Protein AF-A0A5P9PMZ1-F1 (afdb_monomer_lite)

Structure (mmCIF, N/CA/C/O backbone):
data_AF-A0A5P9PMZ1-F1
#
_entry.id   AF-A0A5P9PMZ1-F1
#
loop_
_atom_site.group_PDB
_atom_site.id
_atom_site.type_symbol
_atom_site.label_atom_id
_atom_site.label_alt_id
_atom_site.label_comp_id
_atom_site.label_asym_id
_atom_site.label_entity_id
_atom_site.label_seq_id
_atom_site.pdbx_PDB_ins_code
_atom_site.Cartn_x
_atom_site.Cartn_y
_atom_site.Cartn_z
_atom_site.occupancy
_atom_site.B_iso_or_equiv
_atom_site.auth_seq_id
_atom_site.auth_comp_id
_atom_site.auth_asym_id
_atom_site.auth_atom_id
_atom_site.pdbx_PDB_model_num
ATOM 1 N N . MET A 1 1 ? -10.541 -4.890 4.920 1.00 52.62 1 MET A N 1
ATOM 2 C CA . MET A 1 1 ? -9.898 -3.575 5.152 1.00 52.62 1 MET A CA 1
ATOM 3 C C . MET A 1 1 ? -10.887 -2.493 5.565 1.00 52.62 1 MET A C 1
ATOM 5 O O . MET A 1 1 ? -10.621 -1.849 6.568 1.00 52.62 1 MET A O 1
ATOM 9 N N . ALA A 1 2 ? -12.049 -2.359 4.911 1.00 43.72 2 ALA A N 1
ATOM 10 C CA . ALA A 1 2 ? -13.126 -1.472 5.383 1.00 43.72 2 ALA A CA 1
ATOM 11 C C . ALA A 1 2 ? -13.549 -1.740 6.847 1.00 43.72 2 ALA A C 1
ATOM 13 O O . ALA A 1 2 ? -13.726 -0.806 7.617 1.00 43.72 2 ALA A O 1
ATOM 14 N N . ALA A 1 3 ? -13.582 -3.008 7.279 1.00 47.19 3 ALA A N 1
ATOM 15 C CA . ALA A 1 3 ? -13.965 -3.398 8.643 1.00 47.19 3 ALA A CA 1
ATOM 16 C C . ALA A 1 3 ? -13.027 -2.917 9.780 1.00 47.19 3 ALA A C 1
ATOM 18 O O . ALA A 1 3 ? -13.347 -3.115 10.946 1.00 47.19 3 ALA A O 1
ATOM 19 N N . ARG A 1 4 ? -11.864 -2.313 9.481 1.00 56.31 4 ARG A N 1
ATOM 20 C CA . ARG A 1 4 ? -10.897 -1.855 10.506 1.00 56.31 4 ARG A CA 1
ATOM 21 C C . ARG A 1 4 ? -10.911 -0.352 10.762 1.00 56.31 4 ARG A C 1
ATOM 23 O O . ARG A 1 4 ? -10.375 0.076 11.776 1.00 56.31 4 ARG A O 1
ATOM 30 N N . GLN A 1 5 ? -11.557 0.418 9.889 1.00 54.84 5 GLN A N 1
ATOM 31 C CA . GLN A 1 5 ? -11.669 1.877 9.998 1.00 54.84 5 GLN A CA 1
ATOM 32 C C . GLN A 1 5 ? -12.517 2.320 11.212 1.00 54.84 5 GLN A C 1
ATOM 34 O O . GLN A 1 5 ? -12.477 3.484 11.587 1.00 54.84 5 GLN A O 1
ATOM 39 N N . GLY A 1 6 ? -13.266 1.399 11.837 1.00 54.62 6 GLY A N 1
ATOM 40 C CA . GLY A 1 6 ? -14.083 1.655 13.032 1.00 54.62 6 GLY A CA 1
ATOM 41 C C . GLY A 1 6 ? -13.526 1.094 14.347 1.00 54.62 6 GLY A C 1
ATOM 42 O O . GLY A 1 6 ? -14.201 1.193 15.366 1.00 54.62 6 GLY A O 1
ATOM 43 N N . ILE A 1 7 ? -12.338 0.474 14.347 1.00 64.12 7 ILE A N 1
ATOM 44 C CA . ILE A 1 7 ? -11.719 -0.067 15.568 1.00 64.12 7 ILE A CA 1
ATOM 45 C C . ILE A 1 7 ? -10.753 0.977 16.125 1.00 64.12 7 ILE A C 1
ATOM 47 O O . ILE A 1 7 ? -9.821 1.377 15.427 1.00 64.12 7 ILE A O 1
ATOM 51 N N . ASP A 1 8 ? -10.940 1.362 17.389 1.00 73.56 8 ASP A N 1
ATOM 52 C CA . ASP A 1 8 ? -10.099 2.343 18.083 1.00 73.56 8 ASP A CA 1
ATOM 53 C C . ASP A 1 8 ? -8.605 2.020 17.932 1.00 73.56 8 ASP A C 1
ATOM 55 O O . ASP A 1 8 ? -8.161 0.927 18.288 1.00 73.56 8 ASP A O 1
ATOM 59 N N . ALA A 1 9 ? -7.829 2.957 17.389 1.00 78.75 9 ALA A N 1
ATOM 60 C CA . ALA A 1 9 ? -6.388 2.837 17.188 1.00 78.75 9 ALA A CA 1
ATOM 61 C C . ALA A 1 9 ? -5.566 3.132 18.461 1.00 78.75 9 ALA A C 1
ATOM 63 O O . ALA A 1 9 ? -4.344 2.953 18.457 1.00 78.75 9 ALA A O 1
ATOM 64 N N . ALA A 1 10 ? -6.199 3.550 19.561 1.00 78.81 10 ALA A N 1
ATOM 65 C CA . ALA A 1 10 ? -5.507 3.825 20.813 1.00 78.81 10 ALA A CA 1
ATOM 66 C C . ALA A 1 10 ? -4.719 2.600 21.314 1.00 78.81 10 ALA A C 1
ATOM 68 O O . ALA A 1 10 ? -5.165 1.451 21.249 1.00 78.81 10 ALA A O 1
ATOM 69 N N . GLY A 1 11 ? -3.495 2.855 21.783 1.00 78.38 11 GLY A N 1
ATOM 70 C CA . GLY A 1 11 ? -2.609 1.833 22.351 1.00 78.38 11 GLY A CA 1
ATOM 71 C C . GLY A 1 11 ? -2.039 0.813 21.356 1.00 78.38 11 GLY A C 1
ATOM 72 O O . GLY A 1 11 ? -1.352 -0.114 21.780 1.00 78.38 11 GLY A O 1
ATOM 73 N N . GLY A 1 12 ? -2.296 0.947 20.049 1.00 85.00 12 GLY A N 1
ATOM 74 C CA . GLY A 1 12 ? -1.700 0.066 19.044 1.00 85.00 12 GLY A CA 1
ATOM 75 C C . GLY A 1 12 ? -0.182 0.268 18.894 1.00 85.00 12 GLY A C 1
ATOM 76 O O . GLY A 1 12 ? 0.315 1.380 19.098 1.00 85.00 12 GLY A O 1
ATOM 77 N N . PRO A 1 13 ? 0.578 -0.777 18.510 1.00 90.81 13 PRO A N 1
ATOM 78 C CA . PRO A 1 13 ? 2.012 -0.646 18.301 1.00 90.81 13 PRO A CA 1
ATOM 79 C C . PRO A 1 13 ? 2.294 0.271 17.105 1.00 90.81 13 PRO A C 1
ATOM 81 O O . PRO A 1 13 ? 1.750 0.100 16.010 1.00 90.81 13 PRO A O 1
ATOM 84 N N . ARG A 1 14 ? 3.139 1.276 17.345 1.00 93.94 14 ARG A N 1
ATOM 85 C CA . ARG A 1 14 ? 3.603 2.239 16.339 1.00 93.94 14 ARG A CA 1
ATOM 86 C C . ARG A 1 14 ? 4.586 1.584 15.364 1.00 93.94 14 ARG A C 1
ATOM 88 O O . ARG A 1 14 ? 5.246 0.623 15.749 1.00 93.94 14 ARG A O 1
ATOM 95 N N . PRO A 1 15 ? 4.774 2.120 14.148 1.00 93.75 15 PRO A N 1
ATOM 96 C CA . PRO A 1 15 ? 5.752 1.587 13.207 1.00 93.75 15 PRO A CA 1
ATOM 97 C C . PRO A 1 15 ? 7.164 1.544 13.804 1.00 93.75 15 PRO A C 1
ATOM 99 O O . PRO A 1 15 ? 7.644 2.529 14.365 1.00 93.75 15 PRO A O 1
ATOM 102 N N . GLY A 1 16 ? 7.854 0.411 13.667 1.00 93.25 16 GLY A N 1
ATOM 103 C CA . GLY A 1 16 ? 9.192 0.225 14.223 1.00 93.25 16 GLY A CA 1
ATOM 104 C C . GLY A 1 16 ? 9.860 -1.074 13.780 1.00 93.25 16 GLY A C 1
ATOM 105 O O . GLY A 1 16 ? 9.325 -1.830 12.975 1.00 93.25 16 GLY A O 1
ATOM 106 N N . LYS A 1 17 ? 11.041 -1.377 14.333 1.00 91.81 17 LYS A N 1
ATOM 107 C CA . LYS A 1 17 ? 11.809 -2.582 13.955 1.00 91.81 17 LYS A CA 1
ATOM 108 C C . LYS A 1 17 ? 11.004 -3.884 14.088 1.00 91.81 17 LYS A C 1
ATOM 110 O O . LYS A 1 17 ? 11.173 -4.767 13.259 1.00 91.81 17 LYS A O 1
ATOM 115 N N . HIS A 1 18 ? 10.125 -3.980 15.087 1.00 88.81 18 HIS A N 1
ATOM 116 C CA . HIS A 1 18 ? 9.310 -5.172 15.353 1.00 88.81 18 HIS A CA 1
ATOM 117 C C . HIS A 1 18 ? 8.314 -5.499 14.230 1.00 88.81 18 HIS A C 1
ATOM 119 O O . HIS A 1 18 ? 7.995 -6.663 14.036 1.00 88.81 18 HIS A O 1
ATOM 125 N N . ASN A 1 19 ? 7.850 -4.493 13.480 1.00 90.69 19 ASN A N 1
ATOM 126 C CA . ASN A 1 19 ? 6.969 -4.671 12.327 1.00 90.69 19 ASN A CA 1
ATOM 127 C C . ASN A 1 19 ? 7.643 -4.216 11.026 1.00 90.69 19 ASN A C 1
ATOM 129 O O . ASN A 1 19 ? 6.966 -3.866 10.065 1.00 90.69 19 ASN A O 1
ATOM 133 N N . TRP A 1 20 ? 8.979 -4.174 10.998 1.00 91.88 20 TRP A N 1
ATOM 134 C CA . TRP A 1 20 ? 9.780 -3.675 9.879 1.00 91.88 20 TRP A CA 1
ATOM 135 C C . TRP A 1 20 ? 9.407 -2.274 9.392 1.00 91.88 20 TRP A C 1
ATOM 137 O O . TRP A 1 20 ? 9.730 -1.965 8.255 1.00 91.88 20 TRP A O 1
ATOM 147 N N . PHE A 1 21 ? 8.800 -1.421 10.222 1.00 94.44 21 PHE A N 1
ATOM 148 C CA . PHE A 1 21 ? 8.294 -0.081 9.887 1.00 94.44 21 PHE A CA 1
ATOM 149 C C . PHE A 1 21 ? 7.060 -0.054 8.970 1.00 94.44 21 PHE A C 1
ATOM 151 O O . PHE A 1 21 ? 6.802 0.948 8.300 1.00 94.44 21 PHE A O 1
ATOM 158 N N . ARG A 1 22 ? 6.243 -1.117 8.957 1.00 93.62 22 ARG A N 1
ATOM 159 C CA . ARG A 1 22 ? 4.909 -1.046 8.337 1.00 93.62 22 ARG A CA 1
ATOM 160 C C . ARG A 1 22 ? 4.091 0.082 8.965 1.00 93.62 22 ARG A C 1
ATOM 162 O O . ARG A 1 22 ? 4.150 0.290 10.174 1.00 93.62 22 ARG A O 1
ATOM 169 N N . GLY A 1 23 ? 3.382 0.826 8.118 1.00 92.62 23 GLY A N 1
ATOM 170 C CA . GLY A 1 23 ? 2.617 2.013 8.502 1.00 92.62 23 GLY A CA 1
ATOM 171 C C . GLY A 1 23 ? 3.442 3.270 8.795 1.00 92.62 23 GLY A C 1
ATOM 172 O O . GLY A 1 23 ? 2.859 4.285 9.168 1.00 92.62 23 GLY A O 1
ATOM 173 N N . ALA A 1 24 ? 4.772 3.233 8.638 1.00 93.75 24 ALA A N 1
ATOM 174 C CA . ALA A 1 24 ? 5.603 4.436 8.624 1.00 93.75 24 ALA A CA 1
ATOM 175 C C . ALA A 1 24 ? 5.531 5.149 7.262 1.00 93.75 24 ALA A C 1
ATOM 177 O O . ALA A 1 24 ? 4.962 4.643 6.295 1.00 93.75 24 ALA A O 1
ATOM 178 N N . THR A 1 25 ? 6.182 6.309 7.164 1.00 94.75 25 THR A N 1
ATOM 179 C CA . THR A 1 25 ? 6.401 6.977 5.876 1.00 94.75 25 THR A CA 1
ATOM 180 C C . THR A 1 25 ? 7.184 6.082 4.910 1.00 94.75 25 THR A C 1
ATOM 182 O O . THR A 1 25 ? 8.181 5.466 5.282 1.00 94.75 25 THR A O 1
ATOM 185 N N . LEU A 1 26 ? 6.797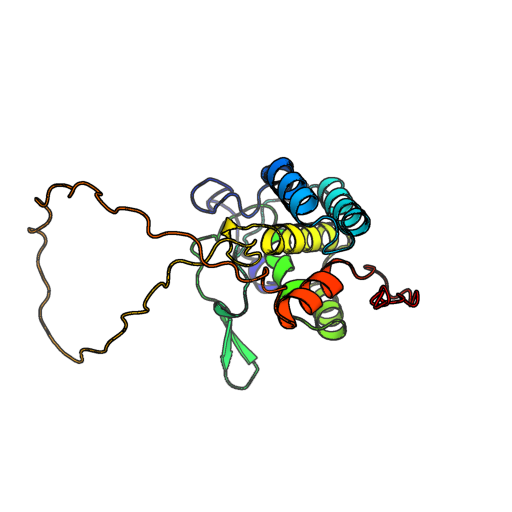 6.067 3.630 1.00 94.69 26 LEU A N 1
ATOM 186 C CA . LEU A 1 26 ? 7.551 5.368 2.580 1.00 94.69 26 LEU A CA 1
ATOM 187 C C . LEU A 1 26 ? 9.000 5.862 2.456 1.00 94.69 26 LEU A C 1
ATOM 189 O O . LEU A 1 26 ? 9.870 5.101 2.027 1.00 94.69 26 LEU A O 1
ATOM 193 N N . ARG A 1 27 ? 9.291 7.092 2.912 1.00 96.00 27 ARG A N 1
ATOM 194 C CA . ARG A 1 27 ? 10.660 7.629 2.982 1.00 96.00 27 ARG A CA 1
ATOM 195 C C . ARG A 1 27 ? 11.592 6.750 3.815 1.00 96.00 27 ARG A C 1
ATOM 197 O O . ARG A 1 27 ? 12.783 6.713 3.521 1.00 96.00 27 ARG A O 1
ATOM 204 N N . THR A 1 28 ? 11.064 5.983 4.775 1.00 95.12 28 THR A N 1
ATOM 205 C CA . THR A 1 28 ? 11.828 4.990 5.547 1.00 95.12 28 THR A CA 1
ATOM 206 C C . THR A 1 28 ? 12.578 4.003 4.650 1.00 95.12 28 THR A C 1
ATOM 208 O O . THR A 1 28 ? 13.655 3.540 5.024 1.00 95.12 28 THR A O 1
ATOM 211 N N . TYR A 1 29 ? 12.064 3.718 3.451 1.00 94.12 29 TYR A N 1
ATOM 212 C CA . TYR A 1 29 ? 12.680 2.775 2.522 1.00 94.12 29 TYR A CA 1
ATOM 213 C C . TYR A 1 29 ? 13.231 3.405 1.247 1.00 94.12 29 TYR A C 1
ATOM 215 O O . TYR A 1 29 ? 13.649 2.661 0.362 1.00 94.12 29 TYR A O 1
ATOM 223 N N . ASP A 1 30 ? 13.270 4.733 1.130 1.00 94.81 30 ASP A N 1
ATOM 224 C CA . ASP A 1 30 ? 13.657 5.400 -0.119 1.00 94.81 30 ASP A CA 1
ATOM 225 C C . ASP A 1 30 ? 15.042 4.951 -0.593 1.00 94.81 30 ASP A C 1
ATOM 227 O O . ASP A 1 30 ? 15.182 4.394 -1.678 1.00 94.81 30 ASP A O 1
ATOM 231 N N . ALA A 1 31 ? 16.052 5.008 0.277 1.00 92.94 31 ALA A N 1
ATOM 232 C CA . ALA A 1 31 ? 17.395 4.543 -0.067 1.00 92.94 31 ALA A CA 1
ATOM 233 C C . ALA A 1 31 ? 17.431 3.066 -0.517 1.00 92.94 31 ALA A C 1
ATOM 235 O O . ALA A 1 31 ? 18.227 2.697 -1.380 1.00 92.94 31 ALA A O 1
ATOM 236 N N . GLN A 1 32 ? 16.581 2.206 0.054 1.00 91.50 32 GLN A N 1
ATOM 237 C CA . GLN A 1 32 ? 16.481 0.806 -0.360 1.00 91.50 32 GLN A CA 1
ATOM 238 C C . GLN A 1 32 ? 15.786 0.667 -1.720 1.00 91.50 32 GLN A C 1
ATOM 240 O O . GLN A 1 32 ? 16.273 -0.086 -2.562 1.00 91.50 32 GLN A O 1
ATOM 245 N N . ALA A 1 33 ? 14.687 1.389 -1.939 1.00 91.88 33 ALA A N 1
ATOM 246 C CA . ALA A 1 33 ? 13.962 1.404 -3.203 1.00 91.88 33 ALA A CA 1
ATOM 247 C C . ALA A 1 33 ? 14.862 1.906 -4.340 1.00 91.88 33 ALA A C 1
ATOM 249 O O . ALA A 1 33 ? 14.988 1.225 -5.352 1.00 91.88 33 ALA A O 1
ATOM 250 N N . GLN A 1 34 ? 15.588 3.013 -4.146 1.00 92.88 34 GLN A N 1
ATOM 251 C CA . GLN A 1 34 ? 16.500 3.556 -5.159 1.00 92.88 34 GLN A CA 1
ATOM 252 C C . GLN A 1 34 ? 17.614 2.568 -5.539 1.00 92.88 34 GLN A C 1
ATOM 254 O O . GLN A 1 34 ? 17.918 2.419 -6.724 1.00 92.88 34 GLN A O 1
ATOM 259 N N . ARG A 1 35 ? 18.201 1.860 -4.558 1.00 91.56 35 ARG A N 1
ATOM 260 C CA . ARG A 1 35 ? 19.203 0.809 -4.821 1.00 91.56 35 ARG A CA 1
ATOM 261 C C . ARG A 1 35 ? 18.618 -0.360 -5.606 1.00 91.56 35 ARG A C 1
ATOM 263 O O . ARG A 1 35 ? 19.254 -0.840 -6.537 1.00 91.56 35 ARG A O 1
ATOM 270 N N . ALA A 1 36 ? 17.420 -0.810 -5.240 1.00 88.06 36 ALA A N 1
ATOM 271 C CA . ALA A 1 36 ? 16.758 -1.899 -5.944 1.00 88.06 36 ALA A CA 1
ATOM 272 C C . ALA A 1 36 ? 16.400 -1.507 -7.385 1.00 88.06 36 ALA A C 1
ATOM 274 O O . ALA A 1 36 ? 16.648 -2.280 -8.300 1.00 88.06 36 ALA A O 1
ATOM 275 N N . LEU A 1 37 ? 15.894 -0.289 -7.602 1.00 89.88 37 LEU A N 1
ATOM 276 C CA . LEU A 1 37 ? 15.601 0.230 -8.940 1.00 89.88 37 LEU A CA 1
ATOM 277 C C . LEU A 1 37 ? 16.860 0.345 -9.801 1.00 89.88 37 LEU A C 1
ATOM 279 O O . LEU A 1 37 ? 16.816 -0.012 -10.969 1.00 89.88 37 LEU A O 1
ATOM 283 N N . ALA A 1 38 ? 17.991 0.775 -9.234 1.00 90.06 38 ALA A N 1
ATOM 284 C CA . ALA A 1 38 ? 19.265 0.773 -9.954 1.00 90.06 38 ALA A CA 1
ATOM 285 C C . ALA A 1 38 ? 19.715 -0.649 -10.345 1.00 90.06 38 ALA A C 1
ATOM 287 O O . ALA A 1 38 ? 20.216 -0.851 -11.443 1.00 90.06 38 ALA A O 1
ATOM 288 N N . ALA A 1 39 ? 19.499 -1.644 -9.478 1.00 86.75 39 ALA A N 1
ATOM 289 C CA . ALA A 1 39 ? 19.823 -3.043 -9.772 1.00 86.75 39 ALA A CA 1
ATOM 290 C C . ALA A 1 39 ? 18.872 -3.705 -10.790 1.00 86.75 39 ALA A C 1
ATOM 292 O O . ALA A 1 39 ? 19.179 -4.772 -11.316 1.00 86.75 39 ALA A O 1
ATOM 293 N N . LEU A 1 40 ? 17.712 -3.095 -11.038 1.00 85.19 40 LEU A N 1
ATOM 294 C CA . LEU A 1 40 ? 16.690 -3.560 -11.977 1.00 85.19 40 LEU A CA 1
ATOM 295 C C . LEU A 1 40 ? 16.770 -2.852 -13.337 1.00 85.19 40 LEU A C 1
ATOM 297 O O . LEU A 1 40 ? 15.946 -3.118 -14.215 1.00 85.19 40 LEU A O 1
ATOM 301 N N . ASP A 1 41 ? 17.749 -1.967 -13.515 1.00 85.25 41 ASP A N 1
ATOM 302 C CA . ASP A 1 41 ? 17.966 -1.265 -14.772 1.00 85.25 41 ASP A CA 1
ATOM 303 C C . ASP A 1 41 ? 18.244 -2.249 -15.916 1.00 85.25 41 ASP A C 1
ATOM 305 O O . ASP A 1 41 ? 18.932 -3.255 -15.742 1.00 85.25 41 ASP A O 1
ATOM 309 N N . GLY A 1 42 ? 17.614 -2.017 -17.069 1.00 84.12 42 GLY A N 1
ATOM 310 C CA . GLY A 1 42 ? 17.635 -2.948 -18.203 1.00 84.12 42 GLY A CA 1
ATOM 311 C C . GLY A 1 42 ? 16.728 -4.183 -18.066 1.00 84.12 42 GLY A C 1
ATOM 312 O O . GLY A 1 42 ? 16.565 -4.921 -19.036 1.00 84.12 42 GLY A O 1
ATOM 313 N N . HIS A 1 43 ? 16.092 -4.406 -16.909 1.00 82.69 43 HIS A N 1
ATOM 314 C CA . HIS A 1 43 ? 15.120 -5.494 -16.706 1.00 82.69 43 HIS A CA 1
ATOM 315 C C . HIS A 1 43 ? 13.663 -5.020 -16.662 1.00 82.69 43 HIS A C 1
ATOM 317 O O . HIS A 1 43 ? 12.750 -5.813 -16.897 1.00 82.69 43 HIS A O 1
ATOM 323 N N . LEU A 1 44 ? 13.438 -3.745 -16.346 1.00 85.06 44 LEU A N 1
ATOM 324 C CA . LEU A 1 44 ? 12.132 -3.090 -16.326 1.00 85.06 44 LEU A CA 1
ATOM 325 C C . LEU A 1 44 ? 12.284 -1.595 -16.617 1.00 85.06 44 LEU A C 1
ATOM 327 O O . LEU A 1 44 ? 13.394 -1.068 -16.586 1.00 85.06 44 LEU A O 1
ATOM 331 N N . ASP A 1 45 ? 11.169 -0.911 -16.871 1.00 89.38 45 ASP A N 1
ATOM 332 C CA . ASP A 1 45 ? 11.150 0.547 -17.016 1.00 89.38 45 ASP A CA 1
ATOM 333 C C . ASP A 1 45 ? 11.375 1.217 -15.649 1.00 89.38 45 ASP A C 1
ATOM 335 O O . ASP A 1 45 ? 10.449 1.446 -14.863 1.00 89.38 45 ASP A O 1
ATOM 339 N N . THR A 1 46 ? 12.646 1.459 -15.323 1.00 90.75 46 THR A N 1
ATOM 340 C CA . THR A 1 46 ? 13.059 2.046 -14.044 1.00 90.75 46 THR A CA 1
ATOM 341 C C . THR A 1 46 ? 12.693 3.524 -13.955 1.00 90.75 46 THR A C 1
ATOM 343 O O . THR A 1 46 ? 12.530 4.027 -12.843 1.00 90.75 46 THR A O 1
ATOM 346 N N . GLY A 1 47 ? 12.512 4.211 -15.089 1.00 93.25 47 GLY A N 1
ATOM 347 C CA . GLY A 1 47 ? 12.026 5.589 -15.144 1.00 93.25 47 GLY A CA 1
ATOM 348 C C . GLY A 1 47 ? 10.597 5.673 -14.624 1.00 93.25 47 GLY A C 1
ATOM 349 O O . GLY A 1 47 ? 10.340 6.341 -13.621 1.00 93.25 47 GLY A O 1
ATOM 350 N N . LEU A 1 48 ? 9.702 4.880 -15.212 1.00 94.00 48 LEU A N 1
ATOM 351 C CA . LEU A 1 48 ? 8.309 4.781 -14.781 1.00 94.00 48 LEU A CA 1
ATOM 352 C C . LEU A 1 48 ? 8.192 4.293 -13.329 1.00 94.00 48 LEU A C 1
ATOM 354 O O . LEU A 1 48 ? 7.379 4.792 -12.551 1.00 94.00 48 LEU A O 1
ATOM 358 N N . ALA A 1 49 ? 9.050 3.358 -12.911 1.00 94.25 49 ALA A N 1
ATOM 359 C CA . ALA A 1 49 ? 9.091 2.907 -11.522 1.00 94.25 49 ALA A CA 1
ATOM 360 C C . ALA A 1 49 ? 9.501 4.026 -10.544 1.00 94.25 49 ALA A C 1
ATOM 362 O O . ALA A 1 49 ? 8.926 4.140 -9.459 1.00 94.25 49 ALA A O 1
ATOM 363 N N . ARG A 1 50 ? 10.471 4.875 -10.917 1.00 95.12 50 ARG A N 1
ATOM 364 C CA . ARG A 1 50 ? 10.870 6.043 -10.113 1.00 95.12 50 ARG A CA 1
ATOM 365 C C . ARG A 1 50 ? 9.765 7.088 -10.046 1.00 95.12 50 ARG A C 1
ATOM 367 O O . ARG A 1 50 ? 9.588 7.673 -8.982 1.00 95.12 50 ARG A O 1
ATOM 374 N N . GLU A 1 51 ? 9.011 7.298 -11.122 1.00 96.62 51 GLU A N 1
ATOM 375 C CA . GLU A 1 51 ? 7.845 8.188 -11.112 1.00 96.62 51 GLU A CA 1
ATOM 376 C C . GLU A 1 51 ? 6.782 7.696 -10.129 1.00 96.62 51 GLU A C 1
ATOM 378 O O . GLU A 1 51 ? 6.377 8.447 -9.244 1.00 96.62 51 GLU A O 1
ATOM 383 N N . VAL A 1 52 ? 6.414 6.411 -10.201 1.00 96.25 52 VAL A N 1
ATOM 384 C CA . VAL A 1 52 ? 5.475 5.782 -9.256 1.00 96.25 52 VAL A CA 1
ATOM 385 C C . VAL A 1 52 ? 5.950 5.947 -7.812 1.00 96.25 52 VAL A C 1
ATOM 387 O O . VAL A 1 52 ? 5.168 6.327 -6.937 1.00 96.25 52 VAL A O 1
ATOM 390 N N . TRP A 1 53 ? 7.233 5.682 -7.555 1.00 96.81 53 TRP A N 1
ATOM 391 C CA . TRP A 1 53 ? 7.820 5.856 -6.229 1.00 96.81 53 TRP A CA 1
ATOM 392 C C . TRP A 1 53 ? 7.753 7.314 -5.764 1.00 96.81 53 TRP A C 1
ATOM 394 O O . TRP A 1 53 ? 7.311 7.586 -4.650 1.00 96.81 53 TRP A O 1
ATOM 404 N N . LYS A 1 54 ? 8.128 8.265 -6.627 1.00 97.44 54 LYS A N 1
ATOM 405 C CA . LYS A 1 54 ? 8.090 9.700 -6.331 1.00 97.44 54 LYS A CA 1
ATOM 406 C C . LYS A 1 54 ? 6.673 10.168 -5.998 1.00 97.44 54 LYS A C 1
ATOM 408 O O . LYS A 1 54 ? 6.489 10.816 -4.974 1.00 97.44 54 LYS A O 1
ATOM 413 N N . THR A 1 55 ? 5.668 9.796 -6.792 1.00 97.69 55 THR A N 1
ATOM 414 C CA . THR A 1 55 ? 4.262 10.137 -6.516 1.00 97.69 55 THR A CA 1
ATOM 415 C C . THR A 1 55 ? 3.817 9.630 -5.142 1.00 97.69 55 THR A C 1
ATOM 417 O O . THR A 1 55 ? 3.121 10.335 -4.409 1.00 97.69 55 THR A O 1
ATOM 420 N N . ALA A 1 56 ? 4.256 8.433 -4.751 1.00 97.12 56 ALA A N 1
ATOM 421 C CA . ALA A 1 56 ? 3.980 7.882 -3.429 1.00 97.12 56 ALA A CA 1
ATOM 422 C C . ALA A 1 56 ? 4.691 8.653 -2.293 1.00 97.12 56 ALA A C 1
ATOM 424 O O . ALA A 1 56 ? 4.130 8.813 -1.210 1.00 97.12 56 ALA A O 1
ATOM 425 N N . LEU A 1 57 ? 5.908 9.165 -2.521 1.00 97.31 57 LEU A N 1
ATOM 426 C CA . LEU A 1 57 ? 6.639 9.994 -1.547 1.00 97.31 57 LEU A CA 1
ATOM 427 C C . LEU A 1 57 ? 6.076 11.417 -1.402 1.00 97.31 57 LEU A C 1
ATOM 429 O O . LEU A 1 57 ? 6.210 12.019 -0.331 1.00 97.31 57 LEU A O 1
ATOM 433 N N . ASP A 1 58 ? 5.483 11.948 -2.471 1.00 97.38 58 ASP A N 1
ATOM 434 C CA . ASP A 1 58 ? 4.891 13.290 -2.530 1.00 97.38 58 ASP A CA 1
ATOM 435 C C . ASP A 1 58 ? 3.472 13.338 -1.932 1.00 97.38 58 ASP A C 1
ATOM 437 O O . ASP A 1 58 ? 2.892 14.410 -1.783 1.00 97.38 58 ASP A O 1
ATOM 441 N N . THR A 1 59 ? 2.923 12.187 -1.535 1.00 96.06 59 THR A N 1
ATOM 442 C CA . THR A 1 59 ? 1.589 12.051 -0.934 1.00 96.06 59 THR A CA 1
ATOM 443 C C . THR A 1 59 ? 1.667 11.531 0.508 1.00 96.06 59 THR A C 1
ATOM 445 O O . THR A 1 59 ? 1.110 10.473 0.801 1.00 96.06 59 THR A O 1
ATOM 448 N N . PRO A 1 60 ? 2.356 12.217 1.444 1.00 94.00 60 PRO A N 1
ATOM 449 C CA . PRO A 1 60 ? 2.532 11.722 2.809 1.00 94.00 60 PRO A CA 1
ATOM 450 C C . PRO A 1 60 ? 1.193 11.544 3.536 1.00 94.00 60 PRO A C 1
ATOM 452 O O . PRO A 1 60 ? 0.253 12.312 3.336 1.00 94.00 60 PRO A O 1
ATOM 455 N N . TRP A 1 61 ? 1.114 10.540 4.411 1.00 94.56 61 TRP A N 1
ATOM 456 C CA . TRP A 1 61 ? -0.035 10.373 5.297 1.00 94.56 61 TRP A CA 1
ATOM 457 C C . TRP A 1 61 ? -0.081 11.502 6.329 1.00 94.56 61 TRP A C 1
ATOM 459 O O . TRP A 1 61 ? 0.885 11.716 7.061 1.00 94.56 61 TRP A O 1
ATOM 469 N N . THR A 1 62 ? -1.206 12.211 6.380 1.00 92.00 62 THR A N 1
ATOM 470 C CA . THR A 1 62 ? -1.461 13.319 7.316 1.00 92.00 62 THR A CA 1
ATOM 471 C C . THR A 1 62 ? -2.688 13.080 8.198 1.00 92.00 62 THR A C 1
ATOM 473 O O . THR A 1 62 ? -3.013 13.921 9.034 1.00 92.00 62 THR A O 1
ATOM 476 N N . GLY A 1 63 ? -3.380 11.953 8.012 1.00 88.50 63 GLY A N 1
ATOM 477 C CA . GLY A 1 63 ? -4.537 11.577 8.816 1.00 88.50 63 GLY A CA 1
ATOM 478 C C . GLY A 1 63 ? -4.156 11.022 10.190 1.00 88.50 63 GLY A C 1
ATOM 479 O O . GLY A 1 63 ? -2.982 10.822 10.507 1.00 88.50 63 GLY A O 1
ATOM 480 N N . ALA A 1 64 ? -5.173 10.740 11.004 1.00 90.25 64 ALA A N 1
ATOM 481 C CA . ALA A 1 64 ? -4.995 10.033 12.269 1.00 90.25 64 ALA A CA 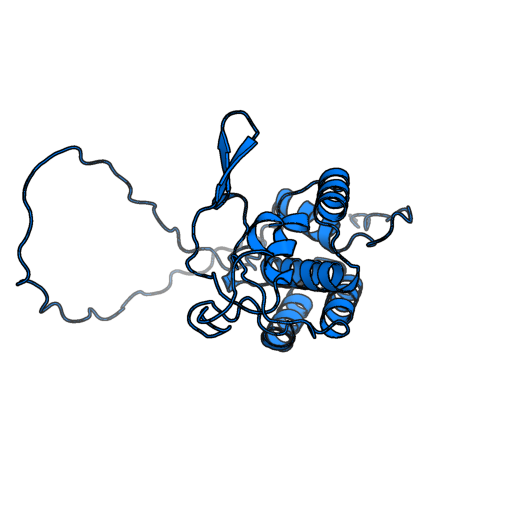1
ATOM 482 C C . ALA A 1 64 ? -4.448 8.616 12.039 1.00 90.25 64 ALA A C 1
ATOM 484 O O . ALA A 1 64 ? -4.597 8.046 10.961 1.00 90.25 64 ALA A O 1
ATOM 485 N N . ASP A 1 65 ? -3.819 8.022 13.047 1.00 89.81 65 ASP A N 1
ATOM 486 C CA . ASP A 1 65 ? -3.341 6.649 12.918 1.00 89.81 65 ASP A CA 1
ATOM 487 C C . ASP A 1 65 ? -4.504 5.672 12.788 1.00 89.81 65 ASP A C 1
ATOM 489 O O . ASP A 1 65 ? -5.442 5.689 13.584 1.00 89.81 65 ASP A O 1
ATOM 493 N N . ILE A 1 66 ? -4.411 4.784 11.802 1.00 91.56 66 ILE A N 1
ATOM 494 C CA . ILE A 1 66 ? -5.419 3.762 11.527 1.00 91.56 66 ILE A CA 1
ATOM 495 C C . ILE A 1 66 ? -4.783 2.388 11.726 1.00 91.56 66 ILE A C 1
ATOM 497 O O . ILE A 1 66 ? -3.603 2.180 11.430 1.00 91.56 66 ILE A O 1
ATOM 501 N N . ARG A 1 67 ? -5.561 1.427 12.237 1.00 91.56 67 ARG A N 1
ATOM 502 C CA . ARG A 1 67 ? -5.114 0.034 12.357 1.00 91.56 67 ARG A CA 1
ATOM 503 C C . ARG A 1 67 ? -4.892 -0.593 10.981 1.00 91.56 67 ARG A C 1
ATOM 505 O O . ARG A 1 67 ? -5.790 -0.594 10.143 1.00 91.56 67 ARG A O 1
ATOM 512 N N . PHE A 1 68 ? -3.744 -1.236 10.803 1.00 93.38 68 PHE A N 1
ATOM 513 C CA . PHE A 1 68 ? -3.377 -1.961 9.584 1.00 93.38 68 PHE A CA 1
ATOM 514 C C . PHE A 1 68 ? -2.924 -3.398 9.889 1.00 93.38 68 PHE A C 1
ATOM 516 O O . PHE A 1 68 ? -2.615 -3.751 11.029 1.00 93.38 68 PHE A O 1
ATOM 523 N N . HIS A 1 69 ? -2.918 -4.256 8.869 1.00 93.75 69 HIS A N 1
ATOM 524 C CA . HIS A 1 69 ? -2.414 -5.630 8.920 1.00 93.75 69 HIS A CA 1
ATOM 525 C C . HIS A 1 69 ? -0.890 -5.698 8.730 1.00 93.75 69 HIS A C 1
ATOM 527 O O . HIS A 1 69 ? -0.197 -6.424 9.437 1.00 93.75 69 HIS A O 1
ATOM 533 N N . GLY A 1 70 ? -0.361 -4.919 7.789 1.00 90.50 70 GLY A N 1
ATOM 534 C CA . GLY A 1 70 ? 1.062 -4.757 7.490 1.00 90.50 70 GLY A CA 1
ATOM 535 C C . GLY A 1 70 ? 1.574 -5.760 6.457 1.00 90.50 70 GLY A C 1
ATOM 536 O O . GLY A 1 70 ? 2.523 -5.464 5.718 1.00 90.50 70 GLY A O 1
ATOM 537 N N . ASP A 1 71 ? 0.907 -6.912 6.338 1.00 89.25 71 ASP A N 1
ATOM 538 C CA . ASP A 1 71 ? 1.267 -7.939 5.362 1.00 89.25 71 ASP A CA 1
ATOM 539 C C . ASP A 1 71 ? 0.078 -8.654 4.712 1.00 89.25 71 ASP A C 1
ATOM 541 O O . ASP A 1 71 ? -0.067 -9.873 4.758 1.00 89.25 71 ASP A O 1
ATOM 545 N N . ALA A 1 72 ? -0.826 -7.875 4.115 1.00 87.88 72 ALA A N 1
ATOM 546 C CA . ALA A 1 72 ? -1.864 -8.432 3.253 1.00 87.88 72 ALA A CA 1
ATOM 547 C C . ALA A 1 72 ? -1.219 -9.056 1.998 1.00 87.88 72 ALA A C 1
ATOM 549 O O . ALA A 1 72 ? -0.792 -8.351 1.081 1.00 87.88 72 ALA A O 1
ATOM 550 N N . ALA A 1 73 ? -1.134 -10.386 1.973 1.00 86.31 73 ALA A N 1
ATOM 551 C CA . ALA A 1 73 ? -0.566 -11.177 0.887 1.00 86.31 73 ALA A CA 1
ATOM 552 C C . ALA A 1 73 ? -1.413 -12.440 0.651 1.00 86.31 73 ALA A C 1
ATOM 554 O O . ALA A 1 73 ? -2.084 -12.884 1.580 1.00 86.31 73 ALA A O 1
ATOM 555 N N . PRO A 1 74 ? -1.367 -13.056 -0.548 1.00 85.81 74 PRO A N 1
ATOM 556 C CA . PRO A 1 74 ? -2.198 -14.220 -0.874 1.00 85.81 74 PRO A CA 1
ATOM 557 C C . PRO A 1 74 ? -2.089 -15.370 0.137 1.00 85.81 74 PRO A C 1
ATOM 559 O O . PRO A 1 74 ? -3.092 -15.984 0.468 1.00 85.81 74 PRO A O 1
ATOM 562 N N . GLY A 1 75 ? -0.888 -15.624 0.673 1.00 87.19 75 GLY A N 1
ATOM 563 C CA . GLY A 1 75 ? -0.659 -16.676 1.674 1.00 87.19 75 GLY A CA 1
ATOM 564 C C . GLY A 1 75 ? -1.297 -16.413 3.044 1.00 87.19 75 GLY A C 1
ATOM 565 O O . GLY A 1 75 ? -1.410 -17.338 3.839 1.00 87.19 75 GLY A O 1
ATOM 566 N N . ASN A 1 76 ? -1.739 -15.179 3.295 1.00 92.31 76 ASN A N 1
ATOM 567 C CA . ASN A 1 76 ? -2.344 -14.744 4.553 1.00 92.31 76 ASN A CA 1
ATOM 568 C C . ASN A 1 76 ? -3.870 -14.575 4.444 1.00 92.31 76 ASN A C 1
ATOM 570 O O . ASN A 1 76 ? -4.506 -14.101 5.386 1.00 92.31 76 ASN A O 1
ATOM 574 N N . LEU A 1 77 ? -4.459 -14.939 3.299 1.00 91.69 77 LEU A N 1
ATOM 575 C CA . LEU A 1 77 ? -5.897 -14.905 3.049 1.00 91.69 77 LEU A CA 1
ATOM 576 C C . LEU A 1 77 ? -6.427 -16.333 2.927 1.00 91.69 77 LEU A C 1
ATOM 578 O O . LEU A 1 77 ? -5.997 -17.085 2.056 1.00 91.69 77 LEU A O 1
ATOM 582 N N . LEU A 1 78 ? -7.373 -16.696 3.787 1.00 92.38 78 LEU A N 1
ATOM 583 C CA . LEU A 1 78 ? -8.048 -17.987 3.737 1.00 92.38 78 LEU A CA 1
ATOM 584 C C . LEU A 1 78 ? -9.400 -17.810 3.062 1.00 92.38 78 LEU A C 1
ATOM 586 O O . LEU A 1 78 ? -10.203 -16.978 3.491 1.00 92.38 78 LEU A O 1
ATOM 590 N N . LEU A 1 79 ? -9.622 -18.586 2.005 1.00 93.12 79 LEU A N 1
ATOM 591 C CA . LEU A 1 79 ? -10.878 -18.602 1.271 1.00 93.12 79 LEU A CA 1
ATOM 592 C C . LEU A 1 79 ? -11.684 -19.845 1.646 1.00 93.12 79 LEU A C 1
ATOM 594 O O . LEU A 1 79 ? -11.108 -20.926 1.768 1.00 93.12 79 LEU A O 1
ATOM 598 N N . ASP A 1 80 ? -12.991 -19.676 1.784 1.00 94.00 80 ASP A N 1
ATOM 599 C CA . ASP A 1 80 ? -13.977 -20.747 1.916 1.00 94.00 80 ASP A CA 1
ATOM 600 C C . ASP A 1 80 ? -15.031 -20.528 0.828 1.00 94.00 80 ASP A C 1
ATOM 602 O O . ASP A 1 80 ? -15.544 -19.420 0.687 1.00 94.00 80 ASP A O 1
ATOM 606 N N . ASP A 1 81 ? -15.237 -21.524 -0.034 1.00 92.31 81 ASP A N 1
ATOM 607 C CA . ASP A 1 81 ? -16.122 -21.443 -1.210 1.00 92.31 81 ASP A CA 1
ATOM 608 C C . ASP A 1 81 ? -15.946 -20.186 -2.094 1.00 92.31 81 ASP A C 1
ATOM 610 O O . ASP A 1 81 ? -16.880 -19.659 -2.694 1.00 92.31 81 ASP A O 1
ATOM 614 N N . GLY A 1 82 ? -14.703 -19.708 -2.219 1.00 87.44 82 GLY A N 1
ATOM 615 C CA . GLY A 1 82 ? -14.364 -18.530 -3.025 1.00 87.44 82 GLY A CA 1
ATOM 616 C C . GLY A 1 82 ? -14.607 -17.189 -2.325 1.00 87.44 82 GLY A C 1
ATOM 617 O O . GLY A 1 82 ? -14.278 -16.144 -2.891 1.00 87.44 82 GLY A O 1
ATOM 618 N N . GLU A 1 83 ? -15.095 -17.203 -1.086 1.00 89.31 83 GLU A N 1
ATOM 619 C CA . GLU A 1 83 ? -15.258 -16.025 -0.240 1.00 89.31 83 GLU A CA 1
ATOM 620 C C . GLU A 1 83 ? -14.132 -15.919 0.793 1.00 89.31 83 GLU A C 1
ATOM 622 O O . GLU A 1 83 ? -13.559 -16.913 1.233 1.00 89.31 83 GLU A O 1
ATOM 627 N N . LEU A 1 84 ? -13.776 -14.694 1.189 1.00 90.38 84 LEU A N 1
ATOM 628 C CA . LEU A 1 84 ? -12.749 -14.482 2.209 1.00 90.38 84 LEU A CA 1
ATOM 629 C C . LEU A 1 84 ? -13.289 -14.868 3.590 1.00 90.38 84 LEU A C 1
ATOM 631 O O . LEU A 1 84 ? -14.042 -14.107 4.193 1.00 90.38 84 LEU A O 1
ATOM 635 N N . ALA A 1 85 ? -12.829 -16.002 4.111 1.00 92.94 85 ALA A N 1
ATOM 636 C CA . ALA A 1 85 ? -13.237 -16.524 5.409 1.00 92.94 85 ALA A CA 1
ATOM 637 C C . ALA A 1 85 ? -12.383 -15.978 6.559 1.00 92.94 85 ALA A C 1
ATOM 639 O O . ALA A 1 85 ? -12.899 -15.662 7.631 1.00 92.94 85 ALA A O 1
ATOM 640 N N . ALA A 1 86 ? -11.068 -15.842 6.356 1.00 91.19 86 ALA A N 1
ATOM 641 C CA . ALA A 1 86 ? -10.172 -15.342 7.395 1.00 91.19 86 ALA A CA 1
ATOM 642 C C . ALA A 1 86 ? -8.921 -14.654 6.842 1.00 91.19 86 ALA A C 1
ATOM 644 O O . ALA A 1 86 ? -8.469 -14.901 5.725 1.00 91.19 86 ALA A O 1
ATOM 645 N N . VAL A 1 87 ? -8.338 -13.799 7.681 1.00 92.88 87 VAL A N 1
ATOM 646 C CA . VAL A 1 87 ? -7.016 -13.200 7.478 1.00 92.88 87 VAL A CA 1
ATOM 647 C C . VAL A 1 87 ? -6.134 -13.660 8.629 1.00 92.88 87 VAL A C 1
ATOM 649 O O . VAL A 1 87 ? -6.583 -13.638 9.775 1.00 92.88 87 VAL A O 1
ATOM 652 N N . ILE A 1 88 ? -4.909 -14.082 8.333 1.00 93.56 88 ILE A N 1
ATOM 653 C CA . ILE A 1 88 ? -3.943 -14.586 9.317 1.00 93.56 88 ILE A CA 1
ATOM 654 C C . ILE A 1 88 ? -2.633 -13.794 9.256 1.00 93.56 88 ILE A C 1
ATOM 656 O O . ILE A 1 88 ? -2.452 -12.958 8.381 1.00 93.56 88 ILE A O 1
ATOM 660 N N . ASP A 1 89 ? -1.719 -14.099 10.177 1.00 92.38 89 ASP A N 1
ATOM 661 C CA . ASP A 1 89 ? -0.381 -13.501 10.269 1.00 92.38 89 ASP A CA 1
ATOM 662 C C . ASP A 1 89 ? -0.365 -11.986 10.547 1.00 92.38 89 ASP A C 1
ATOM 664 O O . ASP A 1 89 ? 0.067 -11.145 9.762 1.00 92.38 89 ASP A O 1
ATOM 668 N N . PHE A 1 90 ? -0.804 -11.640 11.756 1.00 91.88 90 PHE A N 1
ATOM 669 C CA . PHE A 1 90 ? -0.813 -10.270 12.268 1.00 91.88 90 PHE A CA 1
ATOM 670 C C . PHE A 1 90 ? 0.539 -9.840 12.857 1.00 91.88 90 PHE A C 1
ATOM 672 O O . PHE A 1 90 ? 0.604 -8.826 13.555 1.00 91.88 90 PHE A O 1
ATOM 679 N N . GLY A 1 91 ? 1.626 -10.576 12.602 1.00 90.62 91 GLY A N 1
ATOM 680 C CA . GLY A 1 91 ? 2.943 -10.287 13.180 1.00 90.62 91 GLY A CA 1
ATOM 681 C C . GLY A 1 91 ? 3.474 -8.892 12.831 1.00 90.62 91 GLY A C 1
ATOM 682 O O . GLY A 1 91 ? 4.268 -8.326 13.578 1.00 90.62 91 GLY A O 1
ATOM 683 N N . THR A 1 92 ? 2.994 -8.303 11.733 1.00 92.50 92 THR A N 1
ATOM 684 C CA . THR A 1 92 ? 3.354 -6.946 11.300 1.00 92.50 92 THR A CA 1
ATOM 685 C C . THR A 1 92 ? 2.266 -5.903 11.530 1.00 92.50 92 THR A C 1
ATOM 687 O O . THR A 1 92 ? 2.383 -4.799 11.003 1.00 92.50 92 THR A O 1
ATOM 690 N N . CYS A 1 93 ? 1.194 -6.235 12.249 1.00 93.62 93 CYS A N 1
ATOM 691 C CA . CYS A 1 93 ? 0.074 -5.321 12.447 1.00 93.62 93 CYS A CA 1
ATOM 692 C C . CYS A 1 93 ? 0.453 -4.142 13.354 1.00 93.62 93 CYS A C 1
ATOM 694 O O . CYS A 1 93 ? 1.410 -4.201 14.127 1.00 93.62 93 CYS A O 1
ATOM 696 N N . GLY A 1 94 ? -0.292 -3.046 13.250 1.00 93.81 94 GLY A N 1
ATOM 697 C CA . GLY A 1 94 ? -0.028 -1.854 14.047 1.00 93.81 94 GLY A CA 1
ATOM 698 C C . GLY A 1 94 ? -0.966 -0.709 13.724 1.00 93.81 94 GLY A C 1
ATOM 699 O O . GLY A 1 94 ? -2.020 -0.919 13.120 1.00 93.81 94 GLY A O 1
ATOM 700 N N . VAL A 1 95 ? -0.587 0.490 14.161 1.00 94.75 95 VAL A N 1
ATOM 701 C CA . VAL A 1 95 ? -1.323 1.738 13.908 1.00 94.75 95 VAL A CA 1
ATOM 702 C C . VAL A 1 95 ? -0.426 2.761 13.227 1.00 94.75 95 VAL A C 1
ATOM 704 O O . VAL A 1 95 ? 0.734 2.915 13.606 1.00 94.75 95 VAL A O 1
ATOM 707 N N . GLY A 1 96 ? -0.935 3.418 12.189 1.00 94.06 96 GLY A N 1
ATOM 708 C CA . GLY A 1 96 ? -0.172 4.356 11.364 1.00 94.06 96 GLY A CA 1
ATOM 709 C C . GLY A 1 96 ? -0.839 4.576 10.011 1.00 94.06 96 GLY A C 1
ATOM 710 O O . GLY A 1 96 ? -2.066 4.593 9.927 1.00 94.06 96 GLY A O 1
ATOM 711 N N . ASP A 1 97 ? -0.035 4.704 8.953 1.00 94.56 97 ASP A N 1
ATOM 712 C CA . ASP A 1 97 ? -0.523 4.799 7.574 1.00 94.56 97 ASP A CA 1
ATOM 713 C C . ASP A 1 97 ? -1.088 3.443 7.083 1.00 94.56 97 ASP A C 1
ATOM 715 O O . ASP A 1 97 ? -0.328 2.479 6.905 1.00 94.56 97 ASP A O 1
ATOM 719 N N . PRO A 1 98 ? -2.400 3.338 6.794 1.00 93.75 98 PRO A N 1
ATOM 720 C CA . PRO A 1 98 ? -3.011 2.084 6.351 1.00 93.75 98 PRO A CA 1
ATOM 721 C C . PRO A 1 98 ? -2.648 1.705 4.908 1.00 93.75 98 PRO A C 1
ATOM 723 O O . PRO A 1 98 ? -2.919 0.583 4.475 1.00 93.75 98 PRO A O 1
ATOM 726 N N . SER A 1 99 ? -2.011 2.603 4.151 1.00 95.31 99 SER A N 1
ATOM 727 C CA . SER A 1 99 ? -1.704 2.396 2.728 1.00 95.31 99 SER A CA 1
ATOM 728 C C . SER A 1 99 ? -0.784 1.197 2.483 1.00 95.31 99 SER A C 1
ATOM 730 O O . SER A 1 99 ? -0.757 0.662 1.378 1.00 95.31 99 SER A O 1
ATOM 732 N N . CYS A 1 100 ? -0.056 0.724 3.501 1.00 92.69 100 CYS A N 1
ATOM 733 C CA . CYS A 1 100 ? 0.773 -0.477 3.391 1.00 92.69 100 CYS A CA 1
ATOM 734 C C . CYS A 1 100 ? -0.025 -1.751 3.066 1.00 92.69 100 CYS A C 1
ATOM 736 O O . CYS A 1 100 ? 0.505 -2.640 2.393 1.00 92.69 100 CYS A O 1
ATOM 738 N N . ASP A 1 101 ? -1.298 -1.813 3.460 1.00 94.44 101 ASP A N 1
ATOM 739 C CA . ASP A 1 101 ? -2.167 -2.944 3.141 1.00 94.44 101 ASP A CA 1
ATOM 740 C C . ASP A 1 101 ? -2.694 -2.888 1.700 1.00 94.44 101 ASP A C 1
ATOM 742 O O . ASP A 1 101 ? -3.012 -3.926 1.121 1.00 94.44 101 ASP A O 1
ATOM 746 N N . MET A 1 102 ? -2.723 -1.707 1.069 1.00 95.25 102 MET A N 1
ATOM 747 C CA . MET A 1 102 ? -3.180 -1.547 -0.321 1.00 95.25 102 MET A CA 1
ATOM 748 C C . MET A 1 102 ? -2.281 -2.270 -1.327 1.00 95.25 102 MET A C 1
ATOM 750 O O . MET A 1 102 ? -2.717 -2.549 -2.441 1.00 95.25 102 MET A O 1
ATOM 754 N N . ALA A 1 103 ? -1.046 -2.617 -0.947 1.00 93.06 103 ALA A N 1
ATOM 755 C CA . ALA A 1 103 ? -0.090 -3.289 -1.822 1.00 93.06 103 ALA A CA 1
ATOM 756 C C . ALA A 1 103 ? -0.652 -4.574 -2.463 1.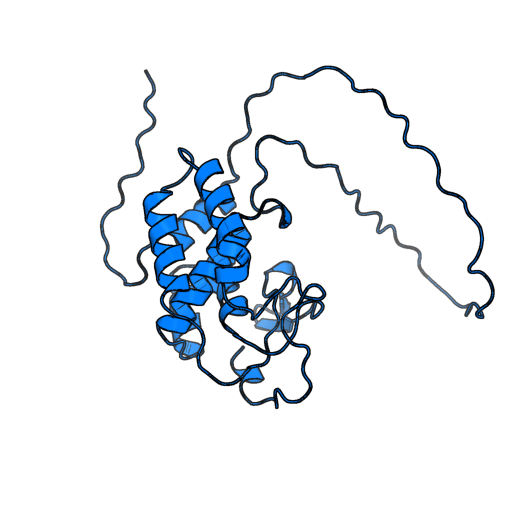00 93.06 103 ALA A C 1
ATOM 758 O O . ALA A 1 103 ? -0.277 -4.909 -3.588 1.00 93.06 103 ALA A O 1
ATOM 759 N N . ILE A 1 104 ? -1.581 -5.257 -1.779 1.00 91.81 104 ILE A N 1
ATOM 760 C CA . ILE A 1 104 ? -2.219 -6.480 -2.276 1.00 91.81 104 ILE A CA 1
ATOM 761 C C . ILE A 1 104 ? -2.968 -6.284 -3.597 1.00 91.81 104 ILE A C 1
ATOM 763 O O . ILE A 1 104 ? -3.061 -7.211 -4.401 1.00 91.81 104 ILE A O 1
ATOM 767 N N . ALA A 1 105 ? -3.449 -5.066 -3.861 1.00 93.88 105 ALA A N 1
ATOM 768 C CA . ALA A 1 105 ? -4.130 -4.751 -5.103 1.00 93.88 105 ALA A CA 1
ATOM 769 C C . ALA A 1 105 ? -3.243 -5.081 -6.314 1.00 93.88 105 ALA A C 1
ATOM 771 O O . ALA A 1 105 ? -3.702 -5.695 -7.271 1.00 93.88 105 ALA A O 1
ATOM 772 N N . TRP A 1 106 ? -1.951 -4.763 -6.254 1.00 92.88 106 TRP A N 1
ATOM 773 C CA . TRP A 1 106 ? -1.018 -5.042 -7.348 1.00 92.88 106 TRP A CA 1
ATOM 774 C C . TRP A 1 106 ? -0.362 -6.417 -7.273 1.00 92.88 106 TRP A C 1
ATOM 776 O O . TRP A 1 106 ? 0.133 -6.887 -8.291 1.00 92.88 106 TRP A O 1
ATOM 786 N N . THR A 1 107 ? -0.340 -7.058 -6.101 1.00 86.56 107 THR A N 1
ATOM 787 C CA . THR A 1 107 ? 0.326 -8.361 -5.933 1.00 86.56 107 THR A CA 1
ATOM 788 C C . THR A 1 107 ? -0.599 -9.551 -6.189 1.00 86.56 107 THR A C 1
ATOM 790 O O . THR A 1 107 ? -0.103 -10.644 -6.456 1.00 86.56 107 THR A O 1
ATOM 793 N N . LEU A 1 108 ? -1.920 -9.355 -6.097 1.00 87.94 108 LEU A N 1
ATOM 794 C CA . LEU A 1 108 ? -2.917 -10.423 -6.215 1.00 87.94 108 LEU A CA 1
ATOM 795 C C . LEU A 1 108 ? -3.991 -10.145 -7.273 1.00 87.94 108 LEU A C 1
ATOM 797 O O . LEU A 1 108 ? -4.406 -11.071 -7.965 1.00 87.94 108 LEU A O 1
ATOM 801 N N . LEU A 1 109 ? -4.483 -8.908 -7.383 1.00 90.38 109 LEU A N 1
ATOM 802 C CA . LEU A 1 109 ? -5.692 -8.628 -8.162 1.00 90.38 109 LEU A CA 1
ATOM 803 C C . LEU A 1 109 ? -5.387 -8.329 -9.637 1.00 90.38 109 LEU A C 1
ATOM 805 O O . LEU A 1 109 ? -4.378 -7.707 -9.982 1.00 90.38 109 LEU A O 1
ATOM 809 N N . THR A 1 110 ? -6.321 -8.708 -10.511 1.00 91.06 110 THR A N 1
ATOM 810 C CA . THR A 1 110 ? -6.362 -8.279 -11.920 1.00 91.06 110 THR A CA 1
ATOM 811 C C . THR A 1 110 ? -6.640 -6.775 -12.031 1.00 91.06 110 THR A C 1
ATOM 813 O O . THR A 1 110 ? -6.925 -6.118 -11.032 1.00 91.06 110 THR A O 1
ATOM 816 N N . ALA A 1 111 ? -6.565 -6.199 -13.236 1.00 90.00 111 ALA A N 1
ATOM 817 C CA . ALA A 1 111 ? -6.897 -4.785 -13.444 1.00 90.00 111 ALA A CA 1
ATOM 818 C C . ALA A 1 111 ? -8.327 -4.452 -12.978 1.00 90.00 111 ALA A C 1
ATOM 820 O O . ALA A 1 111 ? -8.498 -3.573 -12.133 1.00 90.00 111 ALA A O 1
ATOM 821 N N . ASP A 1 112 ? -9.314 -5.231 -13.425 1.00 91.88 112 ASP A N 1
ATOM 822 C CA . ASP A 1 112 ? -10.717 -5.064 -13.028 1.00 91.88 112 ASP A CA 1
ATOM 823 C C . ASP A 1 112 ? -10.904 -5.297 -11.524 1.00 91.88 112 ASP A C 1
ATOM 825 O O . ASP A 1 112 ? -11.588 -4.536 -10.840 1.00 91.88 112 ASP A O 1
ATOM 829 N N . GLY A 1 113 ? -10.219 -6.307 -10.972 1.00 93.44 113 GLY A N 1
ATOM 830 C CA . GLY A 1 113 ? -10.227 -6.583 -9.537 1.00 93.44 113 GLY A CA 1
ATOM 831 C C . GLY A 1 113 ? -9.672 -5.419 -8.713 1.00 93.44 113 GLY A C 1
ATOM 832 O O . GLY A 1 113 ? -10.246 -5.074 -7.682 1.00 93.44 113 GLY A O 1
ATOM 833 N N . ARG A 1 114 ? -8.595 -4.767 -9.174 1.00 94.56 114 ARG A N 1
ATOM 834 C CA . ARG A 1 114 ? -8.032 -3.570 -8.527 1.00 94.56 114 ARG A CA 1
ATOM 835 C C . ARG A 1 114 ? -9.004 -2.401 -8.542 1.00 94.56 114 ARG A C 1
ATOM 837 O O . ARG A 1 114 ? -9.123 -1.728 -7.521 1.00 94.56 114 ARG A O 1
ATOM 844 N N . GLN A 1 115 ? -9.680 -2.164 -9.664 1.00 92.44 115 GLN A N 1
ATOM 845 C CA . GLN A 1 115 ? -10.673 -1.098 -9.766 1.00 92.44 115 GLN A CA 1
ATOM 846 C C . GLN A 1 115 ? -11.843 -1.356 -8.808 1.00 92.44 115 GLN A C 1
ATOM 848 O O . GLN A 1 115 ? -12.132 -0.518 -7.955 1.00 92.44 115 GLN A O 1
ATOM 853 N N . ALA A 1 116 ? -12.428 -2.555 -8.855 1.00 93.38 116 ALA A N 1
ATOM 854 C CA . ALA A 1 116 ? -13.519 -2.945 -7.967 1.00 93.38 116 ALA A CA 1
ATOM 855 C C . ALA A 1 116 ? -13.123 -2.888 -6.479 1.00 93.38 116 ALA A C 1
ATOM 857 O O . ALA A 1 116 ? -13.932 -2.513 -5.629 1.00 93.38 116 ALA A O 1
ATOM 858 N N . PHE A 1 117 ? -11.881 -3.257 -6.152 1.00 92.88 117 PHE A N 1
ATOM 859 C CA . PHE A 1 117 ? -11.323 -3.162 -4.804 1.00 92.88 117 PHE A CA 1
ATOM 860 C C . PHE A 1 117 ? -11.200 -1.708 -4.340 1.00 92.88 117 PHE A C 1
ATOM 862 O O . PHE A 1 117 ? -11.608 -1.380 -3.225 1.00 92.88 117 PHE A O 1
ATOM 869 N N . ARG A 1 118 ? -10.676 -0.832 -5.204 1.00 94.25 118 ARG A N 1
ATOM 870 C CA . ARG A 1 118 ? -10.514 0.595 -4.922 1.00 94.25 118 ARG A CA 1
ATOM 871 C C . ARG A 1 118 ? -11.859 1.283 -4.688 1.00 94.25 118 ARG A C 1
ATOM 873 O O . ARG A 1 118 ? -11.996 2.020 -3.713 1.00 94.25 118 ARG A O 1
ATOM 880 N N . GLU A 1 119 ? -12.837 1.006 -5.547 1.00 93.19 119 GLU A N 1
ATOM 881 C CA . GLU A 1 119 ? -14.198 1.546 -5.459 1.00 93.19 119 GLU A CA 1
ATOM 882 C C . GLU A 1 119 ? -14.904 1.081 -4.181 1.00 93.19 119 GLU A C 1
ATOM 884 O O . GLU A 1 119 ? -15.392 1.905 -3.411 1.00 93.19 119 GLU A O 1
ATOM 889 N N . ARG A 1 120 ? -14.888 -0.229 -3.889 1.00 93.06 120 ARG A N 1
ATOM 890 C CA . ARG A 1 120 ? -15.530 -0.790 -2.684 1.00 93.06 120 ARG A CA 1
ATOM 891 C C . ARG A 1 120 ? -14.950 -0.263 -1.376 1.00 93.06 120 ARG A C 1
ATOM 893 O O . ARG A 1 120 ? -15.660 -0.203 -0.378 1.00 93.06 120 ARG A O 1
ATOM 900 N N . LEU A 1 121 ? -13.660 0.058 -1.358 1.00 90.06 121 LEU A N 1
ATOM 901 C CA . LEU A 1 121 ? -12.990 0.605 -0.180 1.00 90.06 121 LEU A CA 1
ATOM 902 C C . LEU A 1 121 ? -12.982 2.140 -0.145 1.00 90.06 121 LEU A C 1
ATOM 904 O O . LEU A 1 121 ? -12.450 2.693 0.814 1.00 90.06 121 LEU A O 1
ATOM 908 N N . ALA A 1 122 ? -13.546 2.806 -1.162 1.00 92.25 122 ALA A N 1
ATOM 909 C CA . ALA A 1 122 ? -13.544 4.261 -1.318 1.00 92.25 122 ALA A CA 1
ATOM 910 C C . ALA A 1 122 ? -12.146 4.884 -1.121 1.00 92.25 122 ALA A C 1
ATOM 912 O O . ALA A 1 122 ? -11.981 5.887 -0.429 1.00 92.25 122 ALA A O 1
ATOM 913 N N . VAL A 1 123 ? -11.116 4.255 -1.700 1.00 92.12 123 VAL A N 1
ATOM 914 C CA . VAL A 1 123 ? -9.718 4.660 -1.493 1.00 92.12 123 VAL A CA 1
ATOM 915 C C . VAL A 1 123 ? -9.390 5.891 -2.335 1.00 92.12 123 VAL A C 1
ATOM 917 O O . VAL A 1 123 ? -9.433 5.852 -3.573 1.00 92.12 123 VAL A O 1
ATOM 920 N N . ASP A 1 124 ? -9.016 6.972 -1.651 1.00 93.56 124 ASP A N 1
ATOM 921 C CA . ASP A 1 124 ? -8.586 8.224 -2.269 1.00 93.56 124 ASP A CA 1
ATOM 922 C C . ASP A 1 124 ? -7.296 8.058 -3.103 1.00 93.56 124 ASP A C 1
ATOM 924 O O . ASP A 1 124 ? -6.549 7.085 -2.963 1.00 93.56 124 ASP A O 1
ATOM 928 N N . GLU A 1 125 ? -7.030 9.017 -3.993 1.00 94.88 125 GLU A N 1
ATOM 929 C CA . GLU A 1 125 ? -5.862 8.983 -4.890 1.00 94.88 125 GLU A CA 1
ATOM 930 C C . GLU A 1 125 ? -4.520 8.935 -4.142 1.00 94.88 125 GLU A C 1
ATOM 932 O O . GLU A 1 125 ? -3.600 8.242 -4.574 1.00 94.88 125 GLU A O 1
ATOM 937 N N . ALA A 1 126 ? -4.389 9.632 -3.010 1.00 96.06 126 ALA A N 1
ATOM 938 C CA . ALA A 1 126 ? -3.137 9.702 -2.262 1.00 96.06 126 ALA A CA 1
ATOM 939 C C . ALA A 1 126 ? -2.833 8.365 -1.563 1.00 96.06 126 ALA A C 1
ATOM 941 O O . ALA A 1 126 ? -1.715 7.855 -1.630 1.00 96.06 126 ALA A O 1
ATOM 942 N N . THR A 1 127 ? -3.839 7.752 -0.944 1.00 95.75 127 THR A N 1
ATOM 943 C CA . THR A 1 127 ? -3.773 6.415 -0.342 1.00 95.75 127 THR A CA 1
ATOM 944 C C . THR A 1 127 ? -3.506 5.347 -1.399 1.00 95.75 127 THR A C 1
ATOM 946 O O . THR A 1 127 ? -2.691 4.446 -1.179 1.00 95.75 127 THR A O 1
ATOM 949 N N . TRP A 1 128 ? -4.113 5.476 -2.580 1.00 96.31 128 TRP A N 1
ATOM 950 C CA . TRP A 1 128 ? -3.846 4.588 -3.709 1.00 96.31 128 TRP A CA 1
ATOM 951 C C . TRP A 1 128 ? -2.405 4.718 -4.221 1.00 96.31 128 TRP A C 1
ATOM 953 O O . TRP A 1 128 ? -1.720 3.708 -4.395 1.00 96.31 128 TRP A O 1
ATOM 963 N N . ALA A 1 129 ? -1.901 5.945 -4.385 1.00 96.94 129 ALA A N 1
ATOM 964 C CA . ALA A 1 129 ? -0.521 6.207 -4.787 1.00 96.94 129 ALA A CA 1
ATOM 965 C C . ALA A 1 129 ? 0.491 5.636 -3.783 1.00 96.94 129 ALA A C 1
ATOM 967 O O . ALA A 1 129 ? 1.415 4.917 -4.176 1.00 96.94 129 ALA A O 1
ATOM 968 N N . ARG A 1 130 ? 0.284 5.868 -2.479 1.00 97.06 130 ARG A N 1
ATOM 969 C CA . ARG A 1 130 ? 1.108 5.256 -1.425 1.00 97.06 130 ARG A CA 1
ATOM 970 C C . ARG A 1 130 ? 1.049 3.733 -1.476 1.00 97.06 130 ARG A C 1
ATOM 972 O O . ARG A 1 130 ? 2.089 3.080 -1.421 1.00 97.06 130 ARG A O 1
ATOM 979 N N . GLY A 1 131 ? -0.140 3.155 -1.636 1.00 96.06 131 GLY A N 1
ATOM 980 C CA . GLY A 1 131 ? -0.331 1.714 -1.801 1.00 96.06 131 GLY A CA 1
ATOM 981 C C . GLY A 1 131 ? 0.483 1.117 -2.944 1.00 96.06 131 GLY A C 1
ATOM 982 O O . GLY A 1 131 ? 1.140 0.084 -2.784 1.00 96.06 131 GLY A O 1
ATOM 983 N N . ARG A 1 132 ? 0.500 1.817 -4.078 1.00 96.00 132 ARG A N 1
ATOM 984 C CA . ARG A 1 132 ? 1.286 1.448 -5.255 1.00 96.00 132 ARG A CA 1
ATOM 985 C C . ARG A 1 132 ? 2.787 1.507 -4.972 1.00 96.00 132 ARG A C 1
ATOM 987 O O . ARG A 1 132 ? 3.516 0.588 -5.342 1.00 96.00 132 ARG A O 1
ATOM 994 N N . GLY A 1 133 ? 3.240 2.532 -4.246 1.00 96.19 133 GLY A N 1
ATOM 995 C CA . GLY A 1 133 ? 4.612 2.627 -3.740 1.00 96.19 133 GLY A CA 1
ATOM 996 C C . GLY A 1 133 ? 4.986 1.453 -2.828 1.00 96.19 133 GLY A C 1
ATOM 997 O O . GLY A 1 133 ? 6.030 0.827 -3.011 1.00 96.19 133 GLY A O 1
ATOM 998 N N . TRP A 1 134 ? 4.108 1.067 -1.898 1.00 95.31 134 TRP A N 1
ATOM 999 C CA . TRP A 1 134 ? 4.321 -0.110 -1.047 1.00 95.31 134 TRP A CA 1
ATOM 1000 C C . TRP A 1 134 ? 4.436 -1.411 -1.851 1.00 95.31 134 TRP A C 1
ATOM 1002 O O . TRP A 1 134 ? 5.285 -2.248 -1.531 1.00 95.31 134 TRP A O 1
ATOM 1012 N N . ALA A 1 135 ? 3.627 -1.585 -2.901 1.00 93.88 135 ALA A N 1
ATOM 1013 C CA . ALA A 1 135 ? 3.726 -2.735 -3.800 1.00 93.88 135 ALA A CA 1
ATOM 1014 C C . ALA A 1 135 ? 5.060 -2.767 -4.559 1.00 93.88 135 ALA A C 1
ATOM 1016 O O . ALA A 1 135 ? 5.680 -3.833 -4.646 1.00 93.88 135 ALA A O 1
ATOM 1017 N N . LEU A 1 136 ? 5.509 -1.606 -5.051 1.00 93.25 136 LEU A N 1
ATOM 1018 C CA . LEU A 1 136 ? 6.794 -1.437 -5.725 1.00 93.25 136 LEU A CA 1
ATOM 1019 C C . LEU A 1 136 ? 7.955 -1.842 -4.810 1.00 93.25 136 LEU A C 1
ATOM 1021 O O . LEU A 1 136 ? 8.747 -2.710 -5.174 1.00 93.25 136 LEU A O 1
ATOM 1025 N N . TRP A 1 137 ? 8.009 -1.294 -3.593 1.00 91.12 137 TRP A N 1
ATOM 1026 C CA . TRP A 1 137 ? 9.052 -1.644 -2.625 1.00 91.12 137 TRP A CA 1
ATOM 1027 C C . TRP A 1 137 ? 9.015 -3.124 -2.230 1.00 91.12 137 TRP A C 1
ATOM 1029 O O . TRP A 1 137 ? 10.066 -3.763 -2.144 1.00 91.12 137 TRP A O 1
ATOM 1039 N N . LYS A 1 138 ? 7.819 -3.703 -2.016 1.00 86.75 138 LYS A N 1
ATOM 1040 C CA . LYS A 1 138 ? 7.697 -5.131 -1.672 1.00 86.75 138 LYS A CA 1
ATOM 1041 C C . LYS A 1 138 ? 8.310 -6.003 -2.776 1.00 86.75 138 LYS A C 1
ATOM 1043 O O . LYS A 1 138 ? 9.073 -6.913 -2.465 1.00 86.75 138 LYS A O 1
ATOM 1048 N N . HIS A 1 139 ? 8.034 -5.695 -4.044 1.00 81.19 139 HIS A N 1
ATOM 1049 C CA . HIS A 1 139 ? 8.555 -6.448 -5.189 1.00 81.19 139 HIS A CA 1
ATOM 1050 C C . HIS A 1 139 ? 10.042 -6.232 -5.454 1.00 81.19 139 HIS A C 1
ATOM 1052 O O . HIS A 1 139 ? 10.728 -7.169 -5.860 1.00 81.19 139 HIS A O 1
ATOM 1058 N N . SER A 1 140 ? 10.543 -5.018 -5.236 1.00 74.56 140 SER A N 1
ATOM 1059 C CA . SER A 1 140 ? 11.945 -4.683 -5.475 1.00 74.56 140 SER A CA 1
ATOM 1060 C C . SER A 1 140 ? 12.865 -5.147 -4.340 1.00 74.56 140 SER A C 1
ATOM 1062 O O . SER A 1 140 ? 14.075 -5.235 -4.527 1.00 74.56 140 SER A O 1
ATOM 1064 N N . SER A 1 141 ? 12.323 -5.429 -3.150 1.00 66.00 141 SER A N 1
ATOM 1065 C CA . SER A 1 141 ? 13.100 -5.822 -1.974 1.00 66.00 141 SER A CA 1
ATOM 1066 C C . SER A 1 141 ? 13.650 -7.256 -2.093 1.00 66.00 141 SER A C 1
ATOM 1068 O O . SER A 1 141 ? 12.871 -8.216 -2.093 1.00 66.00 141 SER A O 1
ATOM 1070 N N . PRO A 1 142 ? 14.986 -7.447 -2.078 1.00 55.47 142 PRO A N 1
ATOM 1071 C CA . PRO A 1 142 ? 15.593 -8.780 -2.048 1.00 55.47 142 PRO A CA 1
ATOM 1072 C C . PRO A 1 142 ? 15.253 -9.548 -0.762 1.00 55.47 142 PRO A C 1
ATOM 1074 O O . PRO A 1 142 ? 15.137 -10.770 -0.771 1.00 55.47 142 PRO A O 1
ATOM 1077 N N . ALA A 1 143 ? 15.049 -8.826 0.348 1.00 49.00 143 ALA A N 1
ATOM 1078 C CA . ALA A 1 143 ? 14.758 -9.396 1.664 1.00 49.00 143 ALA A CA 1
ATOM 1079 C C . ALA A 1 143 ? 13.377 -10.070 1.743 1.00 49.00 143 ALA A C 1
ATOM 1081 O O . ALA A 1 143 ? 13.183 -10.963 2.560 1.00 49.00 143 ALA A O 1
ATOM 1082 N N . LEU A 1 144 ? 12.433 -9.677 0.880 1.00 54.09 144 LEU A N 1
ATOM 1083 C CA . LEU A 1 144 ? 11.121 -10.326 0.767 1.00 54.09 144 LEU A CA 1
ATOM 1084 C C . LEU A 1 144 ? 11.128 -11.478 -0.250 1.00 54.09 144 LEU A C 1
ATOM 1086 O O . LEU A 1 144 ? 10.092 -12.081 -0.514 1.00 54.09 144 LEU A O 1
ATOM 1090 N N . GLY A 1 145 ? 12.286 -11.791 -0.844 1.00 45.97 145 GLY A N 1
ATOM 1091 C CA . GLY A 1 145 ? 12.453 -12.911 -1.770 1.00 45.97 145 GLY A CA 1
ATOM 1092 C C . GLY A 1 145 ? 11.662 -12.790 -3.079 1.00 45.97 145 GLY A C 1
ATOM 1093 O O . GLY A 1 145 ? 11.608 -13.764 -3.837 1.00 45.97 145 GLY A O 1
ATOM 1094 N N . LEU A 1 146 ? 11.053 -11.626 -3.347 1.00 50.97 146 LEU A N 1
ATOM 1095 C CA . LEU A 1 146 ? 10.246 -11.352 -4.540 1.00 50.97 146 LEU A CA 1
ATOM 1096 C C . LEU A 1 146 ? 11.114 -10.967 -5.747 1.00 50.97 146 LEU A C 1
ATOM 1098 O O . LEU A 1 146 ? 10.768 -11.315 -6.877 1.00 50.97 146 LEU A O 1
ATOM 1102 N N . TRP A 1 147 ? 12.295 -10.391 -5.504 1.00 37.91 147 TRP A N 1
ATOM 1103 C CA . TRP A 1 147 ? 13.391 -10.342 -6.468 1.00 37.91 147 TRP A CA 1
ATOM 1104 C C . TRP A 1 147 ? 14.567 -11.178 -5.958 1.00 37.91 147 TRP A C 1
ATOM 1106 O O . TRP A 1 147 ? 15.200 -10.846 -4.958 1.00 37.91 147 TRP A O 1
ATOM 1116 N N . ALA A 1 148 ? 14.851 -12.283 -6.644 1.00 40.94 148 ALA A N 1
ATOM 1117 C CA . ALA A 1 148 ? 16.142 -12.942 -6.546 1.00 40.94 148 ALA A CA 1
ATOM 1118 C C . ALA A 1 148 ? 16.964 -12.445 -7.736 1.00 40.94 148 ALA A C 1
ATOM 1120 O O . ALA A 1 148 ? 16.667 -12.804 -8.874 1.00 40.94 148 ALA A O 1
ATOM 1121 N N . GLY A 1 149 ? 17.974 -11.613 -7.482 1.00 41.84 149 GLY A N 1
ATOM 1122 C CA . GLY A 1 149 ? 19.089 -11.480 -8.416 1.00 41.84 149 GLY A CA 1
ATOM 1123 C C . GLY A 1 149 ? 19.803 -12.835 -8.607 1.00 41.84 149 GLY A C 1
ATOM 1124 O O . GLY A 1 149 ? 19.358 -13.850 -8.066 1.00 41.84 149 GLY A 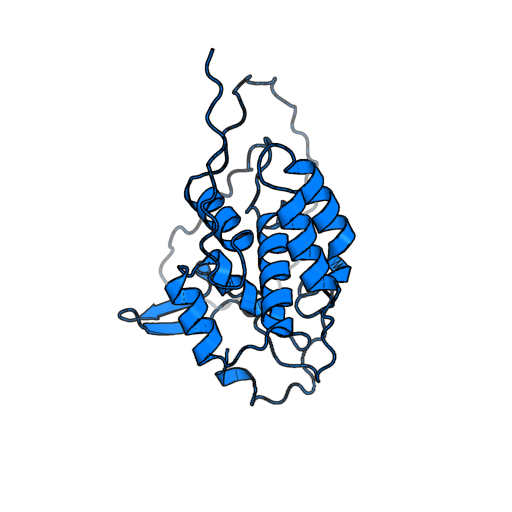O 1
ATOM 1125 N N . PRO A 1 150 ? 20.935 -12.894 -9.327 1.00 35.81 150 PRO A N 1
ATOM 1126 C CA . PRO A 1 150 ? 21.606 -14.151 -9.693 1.00 35.81 150 PRO A CA 1
ATOM 1127 C C . PRO A 1 150 ? 22.139 -15.023 -8.535 1.00 35.81 150 PRO A C 1
ATOM 1129 O O . PRO A 1 150 ? 22.851 -15.996 -8.777 1.00 35.81 150 PRO A O 1
ATOM 1132 N N . THR A 1 151 ? 21.840 -14.724 -7.272 1.00 39.72 151 THR A N 1
ATOM 1133 C CA . THR A 1 151 ? 22.297 -15.509 -6.126 1.00 39.72 151 THR A CA 1
ATOM 1134 C C . THR A 1 151 ? 21.300 -16.617 -5.775 1.00 39.72 151 THR A C 1
ATOM 1136 O O . THR A 1 151 ? 20.139 -16.389 -5.432 1.00 39.72 151 THR A O 1
ATOM 1139 N N . ARG A 1 152 ? 21.777 -17.866 -5.886 1.00 33.44 152 ARG A N 1
ATOM 1140 C CA . ARG A 1 152 ? 21.046 -19.097 -5.550 1.00 33.44 152 ARG A CA 1
ATOM 1141 C C . ARG A 1 152 ? 20.456 -19.018 -4.137 1.00 33.44 152 ARG A C 1
ATOM 1143 O O . ARG A 1 152 ? 21.168 -18.744 -3.174 1.00 33.44 152 ARG A O 1
ATOM 1150 N N . ARG A 1 153 ? 19.162 -19.329 -4.014 1.00 34.44 153 ARG A N 1
ATOM 1151 C CA . ARG A 1 153 ? 18.481 -19.502 -2.721 1.00 34.44 153 ARG A CA 1
ATOM 1152 C C . ARG A 1 153 ? 19.128 -20.641 -1.913 1.00 34.44 153 ARG A C 1
ATOM 1154 O O . ARG A 1 153 ? 19.370 -21.703 -2.492 1.00 34.44 153 ARG A O 1
ATOM 1161 N N . PRO A 1 154 ? 19.290 -20.514 -0.585 1.00 26.80 154 PRO A N 1
ATOM 1162 C CA . PRO A 1 154 ? 19.376 -21.679 0.285 1.00 26.80 154 PRO A CA 1
ATOM 1163 C C . PRO A 1 154 ? 18.029 -22.414 0.246 1.00 26.80 154 PRO A C 1
ATOM 1165 O O . PRO A 1 154 ? 16.968 -21.796 0.362 1.00 26.80 154 PRO A O 1
ATOM 1168 N N . ARG A 1 155 ? 18.053 -23.736 0.050 1.00 27.48 155 ARG A N 1
ATOM 1169 C CA . ARG A 1 155 ? 16.851 -24.576 0.132 1.00 27.48 155 ARG A CA 1
ATOM 1170 C C . ARG A 1 155 ? 16.404 -24.621 1.592 1.00 27.48 155 ARG A C 1
ATOM 1172 O O . ARG A 1 155 ? 17.036 -25.288 2.403 1.00 27.48 155 ARG A O 1
ATOM 1179 N N . ILE A 1 156 ? 15.317 -23.933 1.924 1.00 31.02 156 ILE A N 1
ATOM 1180 C CA . ILE A 1 156 ? 14.611 -24.156 3.188 1.00 31.02 156 ILE A CA 1
ATOM 1181 C C . ILE A 1 156 ? 13.792 -25.435 2.999 1.00 31.02 156 ILE A C 1
ATOM 1183 O O . ILE A 1 156 ? 12.801 -25.445 2.270 1.00 31.02 156 ILE A O 1
ATOM 1187 N N . HIS A 1 157 ? 14.249 -26.542 3.582 1.00 27.47 157 HIS A N 1
ATOM 1188 C CA . HIS A 1 157 ? 13.440 -27.750 3.686 1.00 27.47 157 HIS A CA 1
ATOM 1189 C C . HIS A 1 157 ? 12.312 -27.486 4.687 1.00 27.47 157 HIS A C 1
ATOM 1191 O O . HIS A 1 157 ? 12.563 -27.288 5.873 1.00 27.47 157 HIS A O 1
ATOM 1197 N N . ALA A 1 158 ? 11.066 -27.495 4.213 1.00 30.44 158 ALA A N 1
ATOM 1198 C CA . ALA A 1 158 ? 9.901 -27.596 5.078 1.00 30.44 158 ALA A CA 1
ATOM 1199 C C . ALA A 1 158 ? 9.885 -29.000 5.704 1.00 30.44 158 ALA A C 1
ATOM 1201 O O . ALA A 1 158 ? 9.398 -29.958 5.107 1.00 30.44 158 ALA A O 1
ATOM 1202 N N . ALA A 1 159 ? 10.447 -29.137 6.903 1.00 28.02 159 ALA A N 1
ATOM 1203 C CA . ALA A 1 159 ? 10.223 -30.303 7.742 1.00 28.02 159 ALA A CA 1
ATOM 1204 C C . ALA A 1 159 ? 8.910 -30.095 8.508 1.00 28.02 159 ALA A C 1
ATOM 1206 O O . ALA A 1 159 ? 8.899 -29.626 9.640 1.00 28.02 159 ALA A O 1
ATOM 1207 N N . CYS A 1 160 ? 7.788 -30.435 7.876 1.00 25.00 160 CYS A N 1
ATOM 1208 C CA . CYS A 1 160 ? 6.546 -30.709 8.592 1.00 25.00 160 CYS A CA 1
ATOM 1209 C C . CYS A 1 160 ? 6.154 -32.164 8.317 1.00 25.00 160 CYS A C 1
ATOM 1211 O O . CYS A 1 160 ? 5.234 -32.465 7.560 1.00 25.00 160 CYS A O 1
ATOM 1213 N N . SER A 1 161 ? 6.924 -33.095 8.885 1.00 30.44 161 SER A N 1
ATOM 1214 C CA . SER A 1 161 ? 6.500 -34.487 8.988 1.00 30.44 161 SER A CA 1
ATOM 1215 C C . SER A 1 161 ? 5.706 -34.656 10.279 1.00 30.44 161 SER A C 1
ATOM 1217 O O . SER A 1 161 ? 6.236 -34.503 11.379 1.00 30.44 161 SER A O 1
ATOM 1219 N N . ARG A 1 162 ? 4.427 -34.968 10.086 1.00 32.16 162 ARG A N 1
ATOM 1220 C CA . ARG A 1 162 ? 3.430 -35.427 11.055 1.00 32.16 162 ARG A CA 1
ATOM 1221 C C . ARG A 1 162 ? 4.039 -36.239 12.203 1.00 32.16 162 ARG A C 1
ATOM 1223 O O . ARG A 1 162 ? 4.768 -37.200 11.963 1.00 32.16 162 ARG A O 1
ATOM 1230 N N . ARG A 1 163 ? 3.603 -35.960 13.431 1.00 30.00 163 ARG A N 1
ATOM 1231 C CA . ARG A 1 163 ? 3.469 -37.003 14.450 1.00 30.00 163 ARG A CA 1
ATOM 1232 C C . ARG A 1 163 ? 2.182 -36.769 15.231 1.00 30.00 163 ARG A C 1
ATOM 1234 O O . ARG A 1 163 ? 1.986 -35.720 15.834 1.00 30.00 163 ARG A O 1
ATOM 1241 N N . SER A 1 164 ? 1.287 -37.736 15.113 1.00 30.41 164 SER A N 1
ATOM 1242 C CA . SER A 1 164 ? -0.029 -37.779 15.735 1.00 30.41 164 SER A CA 1
ATOM 1243 C C . SER A 1 164 ? 0.083 -38.306 17.174 1.00 30.41 164 SER A C 1
ATOM 1245 O O . SER A 1 164 ? 0.620 -39.394 17.346 1.00 30.41 164 SER A O 1
ATOM 1247 N N . SER A 1 165 ? -0.490 -37.558 18.134 1.00 30.05 165 SER A N 1
ATOM 1248 C CA . SER A 1 165 ? -1.053 -37.954 19.455 1.00 30.05 165 SER A CA 1
ATOM 1249 C C . SER A 1 165 ? -0.178 -38.651 20.530 1.00 30.05 165 SER A C 1
ATOM 1251 O O . SER A 1 165 ? 0.810 -39.296 20.209 1.00 30.05 165 SER A O 1
ATOM 1253 N N . PRO A 1 166 ? -0.613 -38.679 21.815 1.00 43.88 166 PRO A N 1
ATOM 1254 C CA . PRO A 1 166 ? -1.072 -37.565 22.655 1.00 43.88 166 PRO A CA 1
ATOM 1255 C C . PRO A 1 166 ? -0.421 -37.583 24.072 1.00 43.88 166 PRO A C 1
ATOM 1257 O O . PRO A 1 166 ? 0.145 -38.579 24.507 1.00 43.88 166 PRO A O 1
ATOM 1260 N N . ASN A 1 167 ? -0.628 -36.503 24.836 1.00 31.64 167 ASN A N 1
ATOM 1261 C CA . ASN A 1 167 ? -0.608 -36.464 26.309 1.00 31.64 167 ASN A CA 1
ATOM 1262 C C . ASN A 1 167 ? 0.746 -36.532 27.058 1.00 31.64 167 ASN A C 1
ATOM 1264 O O . ASN A 1 167 ? 1.103 -37.566 27.611 1.00 31.64 167 ASN A O 1
ATOM 1268 N N . THR A 1 168 ? 1.432 -35.391 27.220 1.00 34.12 168 THR A N 1
ATOM 1269 C CA . THR A 1 168 ? 2.122 -35.012 28.480 1.00 34.12 168 THR A CA 1
ATOM 1270 C C . THR A 1 168 ? 2.450 -33.510 28.462 1.00 34.12 168 THR A C 1
ATOM 1272 O O . THR A 1 168 ? 3.001 -33.016 27.481 1.00 34.12 168 THR A O 1
ATOM 1275 N N . ARG A 1 169 ? 2.107 -32.751 29.516 1.00 31.72 169 ARG A N 1
ATOM 1276 C CA . ARG A 1 169 ? 2.602 -31.369 29.704 1.00 31.72 169 ARG A CA 1
ATOM 1277 C C . ARG A 1 169 ? 4.045 -31.430 30.220 1.00 31.72 169 ARG A C 1
ATOM 1279 O O . ARG A 1 169 ? 4.238 -32.081 31.245 1.00 31.72 169 ARG A O 1
ATOM 1286 N N . PRO A 1 170 ? 5.025 -30.729 29.629 1.00 33.16 170 PRO A N 1
ATOM 1287 C CA . PRO A 1 170 ? 6.303 -30.518 30.291 1.00 33.16 170 PRO A CA 1
ATOM 1288 C C . PRO A 1 170 ? 6.233 -29.285 31.205 1.00 33.16 170 PRO A C 1
ATOM 1290 O O . PRO A 1 170 ? 5.771 -28.214 30.808 1.00 33.16 170 PRO A O 1
ATOM 1293 N N . THR A 1 171 ? 6.664 -29.457 32.453 1.00 32.41 171 THR A N 1
ATOM 1294 C CA . THR A 1 171 ? 6.873 -28.393 33.444 1.00 32.41 171 THR A CA 1
ATOM 1295 C C . THR A 1 171 ? 8.162 -27.618 33.168 1.00 32.41 171 THR A C 1
ATOM 1297 O O . THR A 1 171 ? 9.108 -28.139 32.581 1.00 32.41 171 THR A O 1
ATOM 1300 N N . ALA A 1 172 ? 8.189 -26.359 33.605 1.00 34.84 172 ALA A N 1
ATOM 1301 C CA . ALA A 1 172 ? 9.229 -25.376 33.327 1.00 34.84 172 ALA A CA 1
ATOM 1302 C C . ALA A 1 172 ? 10.535 -25.612 34.110 1.00 34.84 172 ALA A C 1
ATOM 1304 O O . ALA A 1 172 ? 10.791 -24.899 35.072 1.00 34.84 172 ALA A O 1
ATOM 1305 N N . THR A 1 173 ? 11.376 -26.559 33.675 1.00 37.53 173 THR A N 1
ATOM 1306 C CA . THR A 1 173 ? 12.790 -26.617 34.099 1.00 37.53 173 THR A CA 1
ATOM 1307 C C . THR A 1 173 ? 13.675 -27.397 33.113 1.00 37.53 173 THR A C 1
ATOM 1309 O O . THR A 1 173 ? 14.225 -28.427 33.471 1.00 37.53 173 THR A O 1
ATOM 1312 N N . GLU A 1 174 ? 13.847 -26.942 31.866 1.00 32.41 174 GLU A N 1
ATOM 1313 C CA . GLU A 1 174 ? 14.944 -27.461 31.017 1.00 32.41 174 GLU A CA 1
ATOM 1314 C C . GLU A 1 174 ? 15.318 -26.498 29.877 1.00 32.41 174 GLU A C 1
ATOM 1316 O O . GLU A 1 174 ? 15.254 -26.811 28.691 1.00 32.41 174 GLU A O 1
ATOM 1321 N N . VAL A 1 175 ? 15.687 -25.269 30.244 1.00 35.59 175 VAL A N 1
ATOM 1322 C CA . VAL A 1 175 ? 16.295 -24.292 29.331 1.00 35.59 175 VAL A CA 1
ATOM 1323 C C . VAL A 1 175 ? 17.657 -23.916 29.897 1.00 35.59 175 VAL A C 1
ATOM 1325 O O . VAL A 1 175 ? 17.779 -22.889 30.547 1.00 35.59 175 VAL A O 1
ATOM 1328 N N . GLU A 1 176 ? 18.676 -24.753 29.689 1.00 30.44 176 GLU A N 1
ATOM 1329 C CA . GLU A 1 176 ? 20.065 -24.279 29.655 1.00 30.44 176 GLU A CA 1
ATOM 1330 C C . GLU A 1 176 ? 21.052 -25.351 29.170 1.00 30.44 176 GLU A C 1
ATOM 1332 O O . GLU A 1 176 ? 21.028 -26.481 29.647 1.00 30.44 176 GLU A O 1
ATOM 1337 N N . ARG A 1 177 ? 21.995 -24.905 28.323 1.00 32.88 177 ARG A N 1
ATOM 1338 C CA . ARG A 1 177 ? 23.266 -25.536 27.895 1.00 32.88 177 ARG A CA 1
ATOM 1339 C C . ARG A 1 177 ? 23.281 -26.332 26.584 1.00 32.88 177 ARG A C 1
ATOM 1341 O O . ARG A 1 177 ? 23.335 -27.553 26.589 1.00 32.88 177 ARG A O 1
ATOM 1348 N N . LEU A 1 178 ? 23.476 -25.612 25.473 1.00 32.94 178 LEU A N 1
ATOM 1349 C CA . LEU A 1 178 ? 24.325 -26.062 24.357 1.00 32.94 178 LEU A CA 1
ATOM 1350 C C . LEU A 1 178 ? 25.180 -24.875 23.845 1.00 32.94 178 LEU A C 1
ATOM 1352 O O . LEU A 1 178 ? 24.615 -23.815 23.572 1.00 32.94 178 LEU A O 1
ATOM 1356 N N . PRO A 1 179 ? 26.520 -25.003 23.739 1.00 31.92 179 PRO A N 1
ATOM 1357 C CA . PRO A 1 179 ? 27.402 -23.949 23.221 1.00 31.92 179 PRO A CA 1
ATOM 1358 C C . PRO A 1 179 ? 27.391 -23.874 21.676 1.00 31.92 179 PRO A C 1
ATOM 1360 O O . PRO A 1 179 ? 27.051 -24.862 21.019 1.00 31.92 179 PRO A O 1
ATOM 1363 N N . PRO A 1 180 ? 27.773 -22.731 21.065 1.00 31.05 180 PRO A N 1
ATOM 1364 C CA . PRO A 1 180 ? 27.722 -22.554 19.615 1.00 31.05 180 PRO A CA 1
ATOM 1365 C C . PRO A 1 180 ? 28.847 -23.320 18.900 1.00 31.05 180 PRO A C 1
ATOM 1367 O O . PRO A 1 180 ? 30.022 -23.193 19.244 1.00 31.05 180 PRO A O 1
ATOM 1370 N N . ALA A 1 181 ? 28.489 -24.088 17.868 1.00 31.78 181 ALA A N 1
ATOM 1371 C CA . ALA A 1 181 ? 29.441 -24.751 16.979 1.00 31.78 181 ALA A CA 1
ATOM 1372 C C . ALA A 1 181 ? 30.092 -23.742 16.002 1.00 31.78 181 ALA A C 1
ATOM 1374 O O . ALA A 1 181 ? 29.385 -22.886 15.461 1.00 31.78 181 ALA A O 1
ATOM 1375 N N . PRO A 1 182 ? 31.409 -23.826 15.730 1.00 26.88 182 PRO A N 1
ATOM 1376 C CA . PRO A 1 182 ? 32.071 -22.958 14.761 1.00 26.88 182 PRO A CA 1
ATOM 1377 C C . PRO A 1 182 ? 31.714 -23.351 13.319 1.00 26.88 182 PRO A C 1
ATOM 1379 O O . PRO A 1 182 ? 31.771 -24.517 12.934 1.00 26.88 182 PRO A O 1
ATOM 1382 N N . TYR A 1 183 ? 31.373 -22.352 12.504 1.00 26.92 183 TYR A N 1
ATOM 1383 C CA . TYR A 1 183 ? 31.129 -22.502 11.070 1.00 26.92 183 TYR A CA 1
ATOM 1384 C C . TYR A 1 183 ? 32.459 -22.725 10.332 1.00 26.92 183 TYR A C 1
ATOM 1386 O O . TYR A 1 183 ? 33.241 -21.794 10.145 1.00 26.92 183 TYR A O 1
ATOM 1394 N N . GLN A 1 184 ? 32.711 -23.962 9.905 1.00 27.78 184 GLN A N 1
ATOM 1395 C CA . GLN A 1 184 ? 33.732 -24.304 8.915 1.00 27.78 184 GLN A CA 1
ATOM 1396 C C . GLN A 1 184 ? 33.045 -24.982 7.726 1.00 27.78 184 GLN A C 1
ATOM 1398 O O . GLN A 1 184 ? 32.521 -26.085 7.844 1.00 27.78 184 GLN A O 1
ATOM 1403 N N . GLY A 1 185 ? 33.034 -24.305 6.579 1.00 27.14 185 GLY A N 1
ATOM 1404 C CA . GLY A 1 185 ? 32.517 -24.832 5.320 1.00 27.14 185 GLY A CA 1
ATOM 1405 C C . GLY A 1 185 ? 33.232 -24.169 4.150 1.00 27.14 185 GLY A C 1
ATOM 1406 O O . GLY A 1 185 ? 33.060 -22.979 3.901 1.00 27.14 185 GLY A O 1
ATOM 1407 N N . THR A 1 186 ? 34.077 -24.940 3.478 1.00 28.11 186 THR A N 1
ATOM 1408 C CA . THR A 1 186 ? 34.849 -24.591 2.282 1.00 28.11 186 THR A CA 1
ATOM 1409 C C . THR A 1 186 ? 33.951 -24.446 1.043 1.00 28.11 186 THR A C 1
ATOM 1411 O O . THR A 1 186 ? 32.944 -25.138 0.899 1.00 28.11 186 THR A O 1
ATOM 1414 N N . PHE A 1 187 ? 34.316 -23.536 0.132 1.00 25.42 187 PHE A N 1
ATOM 1415 C CA . PHE A 1 187 ? 33.614 -23.286 -1.135 1.00 25.42 187 PHE A CA 1
ATOM 1416 C C . PHE A 1 187 ? 33.984 -24.327 -2.209 1.00 25.42 187 PHE A C 1
ATOM 1418 O O . PHE A 1 187 ? 35.175 -24.505 -2.465 1.00 25.42 187 PHE A O 1
ATOM 1425 N N . PRO A 1 188 ? 33.022 -24.944 -2.922 1.00 27.27 188 PRO A N 1
ATOM 1426 C CA . PRO A 1 188 ? 33.290 -25.545 -4.222 1.00 27.27 188 PRO A CA 1
ATOM 1427 C C . PRO A 1 188 ? 33.125 -24.515 -5.355 1.00 27.27 188 PRO A C 1
ATOM 1429 O O . PRO A 1 188 ? 32.318 -23.586 -5.272 1.00 27.27 188 PRO A O 1
ATOM 1432 N N . ALA A 1 189 ? 33.921 -24.695 -6.410 1.00 25.62 189 ALA A N 1
ATOM 1433 C CA . ALA A 1 189 ? 34.046 -23.808 -7.563 1.00 25.62 189 ALA A CA 1
ATOM 1434 C C . ALA A 1 189 ? 32.749 -23.629 -8.382 1.00 25.62 189 ALA A C 1
ATOM 1436 O O . ALA A 1 189 ? 31.839 -24.459 -8.378 1.00 25.62 189 ALA A O 1
ATOM 1437 N N . SER A 1 190 ? 32.706 -22.500 -9.090 1.00 29.22 190 SER A N 1
ATOM 1438 C CA . SER A 1 190 ? 31.610 -21.952 -9.888 1.00 29.22 190 SER A CA 1
ATOM 1439 C C . SER A 1 190 ? 31.088 -22.882 -10.992 1.00 29.22 190 SER A C 1
ATOM 1441 O O . SER A 1 190 ? 31.843 -23.410 -11.802 1.00 29.22 190 SER A O 1
ATOM 1443 N N . SER A 1 191 ? 29.759 -22.993 -11.101 1.00 29.59 191 SER A N 1
ATOM 1444 C CA . SER A 1 191 ? 29.085 -23.496 -12.306 1.00 29.59 191 SER A CA 1
ATOM 1445 C C . SER A 1 191 ? 28.523 -22.317 -13.113 1.00 29.59 191 SER A C 1
ATOM 1447 O O . SER A 1 191 ? 27.615 -21.634 -12.632 1.00 29.59 191 SER A O 1
ATOM 1449 N N . ASN A 1 192 ? 29.045 -22.098 -14.324 1.00 30.80 192 ASN A N 1
ATOM 1450 C CA . ASN A 1 192 ? 28.587 -21.103 -15.303 1.00 30.80 192 ASN A CA 1
ATOM 1451 C C . ASN A 1 192 ? 27.213 -21.477 -15.884 1.00 30.80 192 ASN A C 1
ATOM 1453 O O 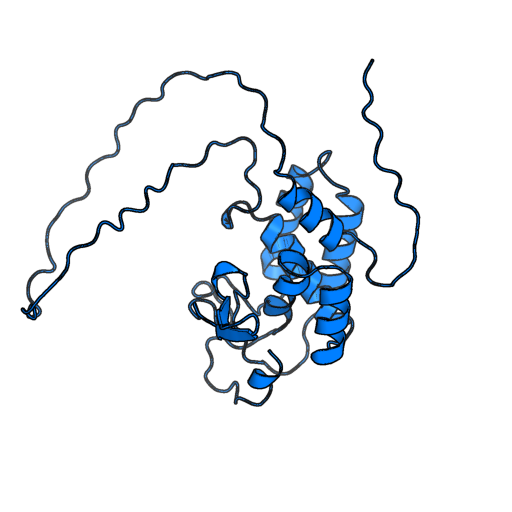. ASN A 1 192 ? 27.127 -22.109 -16.934 1.00 30.80 192 ASN A O 1
ATOM 1457 N N . SER A 1 193 ? 26.125 -21.074 -15.232 1.00 30.05 193 SER A N 1
ATOM 1458 C CA . SER A 1 193 ? 24.804 -21.042 -15.872 1.00 30.05 193 SER A CA 1
ATOM 1459 C C . SER A 1 193 ? 24.354 -19.588 -16.018 1.00 30.05 193 SER A C 1
ATOM 1461 O O . SER A 1 193 ? 24.533 -18.821 -15.069 1.00 30.05 193 SER A O 1
ATOM 1463 N N . PRO A 1 194 ? 23.790 -19.190 -17.175 1.00 28.48 194 PRO A N 1
ATOM 1464 C CA . PRO A 1 194 ? 23.290 -17.834 -17.367 1.00 28.48 194 PRO A CA 1
ATOM 1465 C C . PRO A 1 194 ? 22.173 -17.525 -16.355 1.00 28.48 194 PRO A C 1
ATOM 1467 O O . PRO A 1 194 ? 21.472 -18.443 -15.912 1.00 28.48 194 PRO A O 1
ATOM 1470 N N . PRO A 1 195 ? 22.003 -16.252 -15.957 1.00 36.09 195 PRO A N 1
ATOM 1471 C CA . PRO A 1 195 ? 20.988 -15.870 -14.986 1.00 36.09 195 PRO A CA 1
ATOM 1472 C C . PRO A 1 195 ? 19.593 -16.223 -15.513 1.00 36.09 195 PRO A C 1
ATOM 1474 O O . PRO A 1 195 ? 19.199 -15.827 -16.608 1.00 36.09 195 PRO A O 1
ATOM 1477 N N . VAL A 1 196 ? 18.841 -16.984 -14.719 1.00 42.75 196 VAL A N 1
ATOM 1478 C CA . VAL A 1 196 ? 17.443 -17.311 -15.014 1.00 42.75 196 VAL A CA 1
ATOM 1479 C C . VAL A 1 196 ? 16.618 -16.037 -14.832 1.00 42.75 196 VAL A C 1
ATOM 1481 O O . VAL A 1 196 ? 16.610 -15.459 -13.745 1.00 42.75 196 VAL A O 1
ATOM 1484 N N . GLY A 1 197 ? 15.942 -15.590 -15.892 1.00 37.75 197 GLY A N 1
ATOM 1485 C CA . GLY A 1 197 ? 15.072 -14.414 -15.856 1.00 37.75 197 GLY A CA 1
ATOM 1486 C C . GLY A 1 197 ? 13.922 -14.534 -14.837 1.00 37.75 197 GLY A C 1
ATOM 1487 O O . GLY A 1 197 ? 13.637 -15.619 -14.316 1.00 37.75 197 GLY A O 1
ATOM 1488 N N . PRO A 1 198 ? 13.233 -13.425 -14.512 1.00 45.62 198 PRO A N 1
ATOM 1489 C CA . PRO A 1 198 ? 12.086 -13.456 -13.606 1.00 45.62 198 PRO A CA 1
ATOM 1490 C C . PRO A 1 198 ? 10.980 -14.383 -14.146 1.00 45.62 198 PRO A C 1
ATOM 1492 O O . PRO A 1 198 ? 10.728 -14.432 -15.345 1.00 45.62 198 PRO A O 1
ATOM 1495 N N . SER A 1 199 ? 10.295 -15.126 -13.265 1.00 48.12 199 SER A N 1
ATOM 1496 C CA . SER A 1 199 ? 9.176 -15.992 -13.668 1.00 48.12 199 SER A CA 1
ATOM 1497 C C . SER A 1 199 ? 8.017 -15.161 -14.225 1.00 48.12 199 SER A C 1
ATOM 1499 O O . SER A 1 199 ? 7.804 -14.037 -13.773 1.00 48.12 199 SER A O 1
ATOM 1501 N N . SER A 1 200 ? 7.212 -15.730 -15.125 1.00 45.25 200 SER A N 1
ATOM 1502 C CA . SER A 1 200 ? 6.075 -15.064 -15.794 1.00 45.25 200 SER A CA 1
ATOM 1503 C C . SER A 1 200 ? 5.149 -14.284 -14.847 1.00 45.25 200 SER A C 1
ATOM 1505 O O . SER A 1 200 ? 4.817 -13.132 -15.119 1.00 45.25 200 SER A O 1
ATOM 1507 N N . GLY A 1 201 ? 4.812 -14.850 -13.683 1.00 53.81 201 GLY A N 1
ATOM 1508 C CA . GLY A 1 201 ? 3.992 -14.167 -12.672 1.00 53.81 201 GLY A CA 1
ATOM 1509 C C . GLY A 1 201 ? 4.634 -12.903 -12.079 1.00 53.81 201 GLY A C 1
ATOM 1510 O O . GLY A 1 201 ? 3.933 -11.953 -11.747 1.00 53.81 201 GLY A O 1
ATOM 1511 N N . ARG A 1 202 ? 5.972 -12.839 -12.001 1.00 62.78 202 ARG A N 1
ATOM 1512 C CA . ARG A 1 202 ? 6.694 -11.644 -11.529 1.00 62.78 202 ARG A CA 1
ATOM 1513 C C . ARG A 1 202 ? 6.657 -10.531 -12.571 1.00 62.78 202 ARG A C 1
ATOM 1515 O O . ARG A 1 202 ? 6.465 -9.378 -12.205 1.00 62.78 202 ARG A O 1
ATOM 1522 N N . VAL A 1 203 ? 6.792 -10.877 -13.852 1.00 57.66 203 VAL A N 1
ATOM 1523 C CA . VAL A 1 203 ? 6.699 -9.915 -14.962 1.00 57.66 203 VAL A CA 1
ATOM 1524 C C . VAL A 1 203 ? 5.305 -9.282 -15.015 1.00 57.66 203 VAL A C 1
ATOM 1526 O O . VAL A 1 203 ? 5.203 -8.061 -15.089 1.00 57.66 203 VAL A O 1
ATOM 1529 N N . ALA A 1 204 ? 4.240 -10.077 -14.871 1.00 58.16 204 ALA A N 1
ATOM 1530 C CA . ALA A 1 204 ? 2.865 -9.567 -14.837 1.00 58.16 204 ALA A CA 1
ATOM 1531 C C . ALA A 1 204 ? 2.611 -8.608 -13.655 1.00 58.16 204 ALA A C 1
ATOM 1533 O O . ALA A 1 204 ? 1.964 -7.575 -13.820 1.00 58.16 204 ALA A O 1
ATOM 1534 N N . SER A 1 205 ? 3.170 -8.914 -12.481 1.00 69.38 205 SER A N 1
ATOM 1535 C CA . SER A 1 205 ? 3.055 -8.071 -11.284 1.00 69.38 205 SER A CA 1
ATOM 1536 C C . SER A 1 205 ? 3.785 -6.727 -11.452 1.00 69.38 205 SER A C 1
ATOM 1538 O O . SER A 1 205 ? 3.235 -5.669 -11.148 1.00 69.38 205 SER A O 1
ATOM 1540 N N . TRP A 1 206 ? 4.990 -6.738 -12.037 1.00 78.88 206 TRP A N 1
ATOM 1541 C CA . TRP A 1 206 ? 5.718 -5.514 -12.396 1.00 78.88 206 TRP A CA 1
ATOM 1542 C C . TRP A 1 206 ? 4.967 -4.674 -13.429 1.00 78.88 206 TRP A C 1
ATOM 1544 O O . TRP A 1 206 ? 4.821 -3.468 -13.246 1.00 78.88 206 TRP A O 1
ATOM 1554 N N . MET A 1 207 ? 4.417 -5.303 -14.470 1.00 78.69 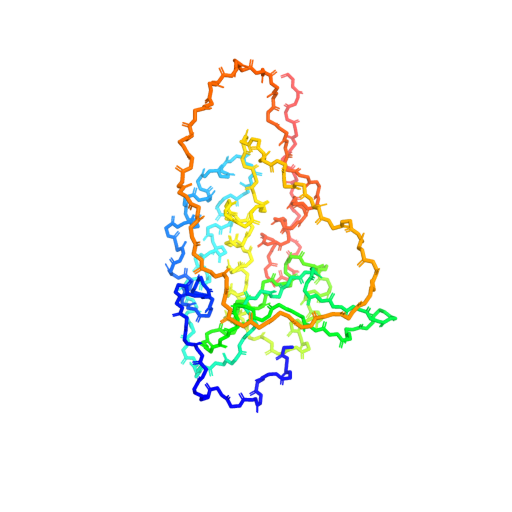207 MET A N 1
ATOM 1555 C CA . MET A 1 207 ? 3.590 -4.610 -15.461 1.00 78.69 207 MET A CA 1
ATOM 1556 C C . MET A 1 207 ? 2.360 -3.957 -14.818 1.00 78.69 207 MET A C 1
ATOM 1558 O O . MET A 1 207 ? 2.048 -2.809 -15.120 1.00 78.69 207 MET A O 1
ATOM 1562 N N . ALA A 1 208 ? 1.699 -4.634 -13.876 1.00 80.69 208 ALA A N 1
ATOM 1563 C CA . ALA A 1 208 ? 0.567 -4.072 -13.146 1.00 80.69 208 ALA A CA 1
ATOM 1564 C C . ALA A 1 208 ? 0.957 -2.875 -12.263 1.00 80.69 208 ALA A C 1
ATOM 1566 O O . ALA A 1 208 ? 0.206 -1.902 -12.191 1.00 80.69 208 ALA A O 1
ATOM 1567 N N . ILE A 1 209 ? 2.117 -2.933 -11.598 1.00 84.00 209 ILE A N 1
ATOM 1568 C CA . ILE A 1 209 ? 2.647 -1.837 -10.770 1.00 84.00 209 ILE A CA 1
ATOM 1569 C C . ILE A 1 209 ? 3.064 -0.641 -11.618 1.00 84.00 209 ILE A C 1
ATOM 1571 O O . ILE A 1 209 ? 3.057 0.470 -11.102 1.00 84.00 209 ILE A O 1
ATOM 1575 N N . LEU A 1 210 ? 3.432 -0.827 -12.884 1.00 86.62 210 LEU A N 1
ATOM 1576 C CA . LEU A 1 210 ? 3.877 0.252 -13.769 1.00 86.62 210 LEU A CA 1
ATOM 1577 C C . LEU A 1 210 ? 2.757 0.801 -14.668 1.00 86.62 210 LEU A C 1
ATOM 1579 O O . LEU A 1 210 ? 2.831 1.953 -15.081 1.00 86.62 210 LEU A O 1
ATOM 1583 N N . ALA A 1 211 ? 1.659 0.070 -14.864 1.00 80.94 211 ALA A N 1
ATOM 1584 C CA . ALA A 1 211 ? 0.512 0.527 -15.652 1.00 80.94 211 ALA A CA 1
ATOM 1585 C C . ALA A 1 211 ? -0.062 1.886 -15.172 1.00 80.94 211 ALA A C 1
ATOM 1587 O O . ALA A 1 211 ? -0.135 2.126 -13.966 1.00 80.94 211 ALA A O 1
ATOM 1588 N N . PRO A 1 212 ? -0.501 2.792 -16.064 1.00 69.19 212 PRO A N 1
ATOM 1589 C CA . PRO A 1 212 ? -1.093 4.077 -15.677 1.00 69.19 212 PRO A CA 1
ATOM 1590 C C . PRO A 1 212 ? -2.242 3.919 -14.663 1.00 69.19 212 PRO A C 1
ATOM 1592 O O . PRO A 1 212 ? -3.045 2.996 -14.766 1.00 69.19 212 PRO A O 1
ATOM 1595 N N . SER A 1 213 ? -2.326 4.813 -13.668 1.00 54.56 213 SER A N 1
ATOM 1596 C CA . SER A 1 213 ? -3.379 4.760 -12.631 1.00 54.56 213 SER A CA 1
ATOM 1597 C C . SER A 1 213 ? -4.778 5.119 -13.155 1.00 54.56 213 SER A C 1
ATOM 1599 O O . SER A 1 213 ? -5.765 4.817 -12.491 1.00 54.56 213 SER A O 1
ATOM 1601 N N . ALA A 1 214 ? -4.861 5.752 -14.327 1.00 42.03 214 ALA A N 1
ATOM 1602 C CA . ALA A 1 214 ? -6.094 6.096 -15.026 1.00 42.03 214 ALA A CA 1
ATOM 1603 C C . ALA A 1 214 ? -6.125 5.347 -16.362 1.00 42.03 214 ALA A C 1
ATOM 1605 O O . ALA A 1 214 ? -5.076 5.201 -16.987 1.00 42.03 214 ALA A O 1
ATOM 1606 N N . GLY A 1 215 ? -7.305 4.887 -16.789 1.00 35.88 215 GLY A N 1
ATOM 1607 C CA . GLY A 1 215 ? -7.555 4.071 -17.988 1.00 35.88 215 GLY A CA 1
ATOM 1608 C C . GLY A 1 215 ? -7.239 4.730 -19.337 1.00 35.88 215 GLY A C 1
ATOM 1609 O O . GLY A 1 215 ? -8.023 4.634 -20.275 1.00 35.88 215 GLY A O 1
ATOM 1610 N N . VAL A 1 216 ? -6.090 5.387 -19.468 1.00 29.11 216 VAL A N 1
ATOM 1611 C CA . VAL A 1 216 ? -5.543 5.803 -20.750 1.00 29.11 216 VAL A CA 1
ATOM 1612 C C . VAL A 1 216 ? -4.868 4.583 -21.368 1.00 29.11 216 VAL A C 1
ATOM 1614 O O . VAL A 1 216 ? -3.767 4.188 -20.982 1.00 29.11 216 VAL A O 1
ATOM 1617 N N . LEU A 1 217 ? -5.556 3.978 -22.335 1.00 32.28 217 LEU A N 1
ATOM 1618 C CA . LEU A 1 217 ? -4.980 3.055 -23.309 1.00 32.28 217 LEU A CA 1
ATOM 1619 C C . LEU A 1 217 ? -3.940 3.811 -24.149 1.00 32.28 217 LEU A C 1
ATOM 1621 O O . LEU A 1 217 ? -4.223 4.250 -25.260 1.00 32.28 217 LEU A O 1
ATOM 1625 N N . VAL A 1 218 ? -2.727 3.976 -23.627 1.00 30.81 218 VAL A N 1
ATOM 1626 C CA . VAL A 1 218 ? -1.560 4.187 -24.488 1.00 30.81 218 VAL A CA 1
ATOM 1627 C C . VAL A 1 218 ? -1.072 2.795 -24.888 1.00 30.81 218 VAL A C 1
ATOM 1629 O O . VAL A 1 218 ? -0.780 1.992 -23.997 1.00 30.81 218 VAL A O 1
ATOM 1632 N N . PRO A 1 219 ? -1.009 2.448 -26.185 1.00 28.70 219 PRO A N 1
ATOM 1633 C CA . PRO A 1 219 ? -0.523 1.142 -26.601 1.00 28.70 219 PRO A CA 1
ATOM 1634 C C . PRO A 1 219 ? 0.967 1.039 -26.261 1.00 28.70 219 PRO A C 1
ATOM 1636 O O . PRO A 1 219 ? 1.822 1.600 -26.944 1.00 28.70 219 PRO A O 1
ATOM 1639 N N . TRP A 1 220 ? 1.277 0.324 -25.180 1.00 37.31 220 TRP A N 1
ATOM 1640 C CA . TRP A 1 220 ? 2.645 -0.036 -24.833 1.00 37.31 220 TRP A CA 1
ATOM 1641 C C . TRP A 1 220 ? 3.164 -1.038 -25.867 1.00 37.31 220 TRP A C 1
ATOM 1643 O O . TRP A 1 220 ? 2.656 -2.157 -25.970 1.00 37.31 220 TRP A O 1
ATOM 1653 N N . LYS A 1 221 ? 4.168 -0.638 -26.655 1.00 27.09 221 LYS A N 1
ATOM 1654 C CA . LYS A 1 221 ? 4.900 -1.566 -27.520 1.00 27.09 221 LYS A CA 1
ATOM 1655 C C . LYS A 1 221 ? 5.911 -2.330 -26.659 1.00 27.09 221 LYS A C 1
ATOM 1657 O O . LYS A 1 221 ? 6.782 -1.689 -26.073 1.00 27.09 221 LYS A O 1
ATOM 1662 N N . PRO A 1 222 ? 5.845 -3.670 -26.578 1.00 32.16 222 PRO A N 1
ATOM 1663 C CA . PRO A 1 222 ? 6.921 -4.432 -25.964 1.00 32.16 222 PRO A CA 1
ATOM 1664 C C . PRO A 1 222 ? 8.208 -4.198 -26.762 1.00 32.16 222 PRO A C 1
ATOM 1666 O O . PRO A 1 222 ? 8.185 -4.220 -27.994 1.00 32.16 222 PRO A O 1
ATOM 1669 N N . LEU A 1 223 ? 9.321 -3.966 -26.057 1.00 34.81 223 LEU A N 1
ATOM 1670 C CA . LEU A 1 223 ? 10.656 -3.974 -26.649 1.00 34.81 223 LEU A CA 1
ATOM 1671 C C . LEU A 1 223 ? 10.829 -5.302 -27.390 1.00 34.81 223 LEU A C 1
ATOM 1673 O O . LEU A 1 223 ? 10.861 -6.374 -26.784 1.00 34.81 223 LEU A O 1
ATOM 1677 N N . SER A 1 224 ? 10.870 -5.222 -28.717 1.00 32.94 224 SER A N 1
ATOM 1678 C CA . SER A 1 224 ? 11.182 -6.345 -29.584 1.00 32.94 224 SER A CA 1
ATOM 1679 C C . SER A 1 224 ? 12.561 -6.880 -29.216 1.00 32.94 224 SER A C 1
ATOM 1681 O O . SER A 1 224 ? 13.531 -6.124 -29.169 1.00 32.94 224 SER A O 1
ATOM 1683 N N . SER A 1 225 ? 12.630 -8.188 -28.970 1.00 33.16 225 SER A N 1
ATOM 1684 C CA . SER A 1 225 ? 13.875 -8.950 -28.944 1.00 33.16 225 SER A CA 1
ATOM 1685 C C . SER A 1 225 ? 14.680 -8.609 -30.198 1.00 33.16 225 SER A C 1
ATOM 1687 O O . SER A 1 225 ? 14.249 -8.894 -31.314 1.00 33.16 225 SER A O 1
ATOM 1689 N N . VAL A 1 226 ? 15.832 -7.965 -30.017 1.00 31.72 226 VAL A N 1
ATOM 1690 C CA . VAL A 1 226 ? 16.850 -7.903 -31.064 1.00 31.72 226 VAL A CA 1
ATOM 1691 C C . VAL A 1 226 ? 17.528 -9.264 -31.054 1.00 31.72 226 VAL A C 1
ATOM 1693 O O . VAL A 1 226 ? 18.372 -9.547 -30.207 1.00 31.72 226 VAL A O 1
ATOM 1696 N N . ALA A 1 227 ? 17.073 -10.131 -31.950 1.00 31.08 227 ALA A N 1
ATOM 1697 C CA . ALA A 1 227 ? 17.825 -11.283 -32.403 1.00 31.08 227 ALA A CA 1
ATOM 1698 C C . ALA A 1 227 ? 18.372 -10.950 -33.793 1.00 31.08 227 ALA A C 1
ATOM 1700 O O . ALA A 1 227 ? 17.609 -10.922 -34.756 1.00 31.08 227 ALA A O 1
ATOM 1701 N N . THR A 1 228 ? 19.676 -10.694 -33.860 1.00 36.31 228 THR A N 1
ATOM 1702 C CA . THR A 1 228 ? 20.563 -10.953 -35.006 1.00 36.31 228 THR A CA 1
ATOM 1703 C C . THR A 1 228 ? 21.970 -11.105 -34.468 1.00 36.31 228 THR A C 1
ATOM 1705 O O . THR A 1 228 ? 22.376 -10.194 -33.710 1.00 36.31 228 THR A O 1
#

Foldseek 3Di:
DLVFQPPDQPPWDAQDPQLPRQQHQLVVCPVVLVVLLVVCPPVDDSVLLVVLLVLLNVLTDPDFWTKEQLDQEPVQFDDDPNHGPDGDDSSNITIHLRLLNLLRLLLPHDPVRSVVVCVVSVPDPNSNSNNLNNNSSCCSDVVNVNDDDQDDDDDDDPPPDDDDDDDDDDDPDDPDDDDDDDDDDDDDDDDDDPRDRRDPSSVSSSCSSSDDPDPPPPPDDPDDPPDD

Sequence (228 aa):
MAARQGIDAAGGPRPGKHNWFRGATLRTYDAQAQRALAALDGHLDTGLAREVWKTALDTPWTGADIRFHGDAAPGNLLLDDGELAAVIDFGTCGVGDPSCDMAIAWTLLTADGRQAFRERLAVDEATWARGRGWALWKHSSPALGLWAGPTRRPRIHAACSRRSSPNTRPTATEVERLPPAPYQGTFPASSNSPPVGPSSGRVASWMAILAPSAGVLVPWKPLSSVAT

pLDDT: mean 70.49, std 27.15, range [25.0, 97.69]

Secondary structure (DSSP, 8-state):
-GGGTTS--TTPPPSSGGGTTTTS-GGGGHHHHHHHHHHTBTTB-HHHHHHHHHHHHTS---S--EEE-S---GGGEEEETTEEEEE--GGG-EEE-GGGGGGHHHHH--HHHHHHHHHHTT--HHHHHHHHHHHHHHHH-GGGTS---SSPPP--------------PPPS------PPPP---PPPPP---PPPPPPHHHHHHHHHHHS-SS--------------

Radius of gyration: 21.54 Å; chains: 1; bounding box: 51×51×69 Å